Protein AF-A0A2E0FM76-F1 (afdb_monomer)

Solvent-accessible surface area (backbone atoms only — not comparable to full-atom values): 11780 Å² total; per-residue (Å²): 142,81,88,89,78,88,85,83,86,86,78,92,82,74,97,62,92,70,73,73,73,74,78,72,70,72,76,74,75,73,88,68,70,85,75,82,62,85,85,71,66,54,62,68,45,52,50,38,11,51,13,19,60,70,42,75,60,40,83,41,36,68,39,68,47,92,90,52,53,26,31,23,28,75,48,45,49,42,81,83,40,43,69,56,35,34,75,78,69,70,33,85,45,70,68,54,47,25,71,32,59,66,60,52,53,51,53,47,54,56,48,51,56,55,26,45,58,49,16,52,53,50,46,67,61,44,41,78,74,35,48,91,73,49,81,70,55,62,66,53,43,23,51,36,25,70,76,48,34,63,70,44,35,51,49,37,57,46,15,63,66,69,73,43,82,62,75,79,55,85,98,53,96,55,52,73,67,57,40,49,55,33,22,52,52,22,36,48,56,45,54,61,59,64,75,74,113

Structure (mmCIF, N/CA/C/O backbone):
data_AF-A0A2E0FM76-F1
#
_entry.id   AF-A0A2E0FM76-F1
#
loop_
_atom_site.group_PDB
_atom_site.id
_atom_site.type_symbol
_atom_site.label_atom_id
_atom_site.label_alt_id
_atom_site.label_comp_id
_atom_site.label_asym_id
_atom_site.label_entity_id
_atom_site.label_seq_id
_atom_site.pdbx_PDB_ins_code
_atom_site.Cartn_x
_atom_site.Cartn_y
_atom_site.Cartn_z
_atom_site.occupancy
_atom_site.B_iso_or_equiv
_atom_site.auth_seq_id
_atom_site.auth_comp_id
_atom_site.auth_asym_id
_atom_site.auth_atom_id
_atom_site.pdbx_PDB_model_num
ATOM 1 N N . MET A 1 1 ? -7.793 -30.719 -34.660 1.00 36.56 1 MET A N 1
ATOM 2 C CA . MET A 1 1 ? -9.124 -30.339 -34.143 1.00 36.56 1 MET A CA 1
ATOM 3 C C . MET A 1 1 ? -9.764 -31.618 -33.620 1.00 36.56 1 MET A C 1
ATOM 5 O O . MET A 1 1 ? -10.095 -32.479 -34.419 1.00 36.56 1 MET A O 1
ATOM 9 N N . ILE A 1 2 ? -9.777 -31.812 -32.301 1.00 32.78 2 ILE A N 1
ATOM 10 C CA . ILE A 1 2 ? -10.287 -33.022 -31.633 1.00 32.78 2 ILE A CA 1
ATOM 11 C C . ILE A 1 2 ? -11.441 -32.556 -30.736 1.00 32.78 2 ILE A C 1
ATOM 13 O O . ILE A 1 2 ? -11.213 -31.643 -29.940 1.00 32.78 2 ILE A O 1
ATOM 17 N N . PRO A 1 3 ? -12.663 -33.101 -30.861 1.00 35.00 3 PRO A N 1
ATOM 18 C CA . PRO A 1 3 ? -13.777 -32.696 -30.018 1.00 35.00 3 PRO A CA 1
ATOM 19 C C . PRO A 1 3 ? -13.745 -33.473 -28.696 1.00 35.00 3 PRO A C 1
ATOM 21 O O . PRO A 1 3 ? -13.690 -34.700 -28.691 1.00 35.00 3 PRO A O 1
ATOM 24 N N . ILE A 1 4 ? -13.808 -32.756 -27.573 1.00 36.53 4 ILE A N 1
ATOM 25 C CA . ILE A 1 4 ? -14.071 -33.343 -26.255 1.00 36.53 4 ILE A CA 1
ATOM 26 C C . ILE A 1 4 ? -15.548 -33.113 -25.950 1.00 36.53 4 ILE A C 1
ATOM 28 O O . ILE A 1 4 ? -16.005 -31.983 -25.793 1.00 36.53 4 ILE A O 1
ATOM 32 N N . SER A 1 5 ? -16.280 -34.219 -25.903 1.00 32.94 5 SER A N 1
ATOM 33 C CA . SER A 1 5 ? -17.686 -34.319 -25.542 1.00 32.94 5 SER A CA 1
ATOM 34 C C . SER A 1 5 ? -17.800 -35.075 -24.217 1.00 32.94 5 SER A C 1
ATOM 36 O O . SER A 1 5 ? -17.286 -36.183 -24.106 1.00 32.94 5 SER A O 1
ATOM 38 N N . LEU A 1 6 ? -18.548 -34.468 -23.291 1.00 30.42 6 LEU A N 1
ATOM 39 C CA . LEU A 1 6 ? -19.256 -35.033 -22.136 1.00 30.42 6 LEU A CA 1
ATOM 40 C C . LEU A 1 6 ? -18.465 -35.738 -21.017 1.00 30.42 6 LEU A C 1
ATOM 42 O O . LEU A 1 6 ? -18.048 -36.880 -21.147 1.00 30.42 6 LEU A O 1
ATOM 46 N N . TYR A 1 7 ? -18.516 -35.118 -19.832 1.00 28.44 7 TYR A N 1
ATOM 47 C CA . TYR A 1 7 ? -18.913 -35.795 -18.590 1.00 28.44 7 TYR A CA 1
ATOM 48 C C . TYR A 1 7 ? -19.796 -34.862 -17.735 1.00 28.44 7 TYR A C 1
ATOM 50 O O . TYR A 1 7 ? -19.295 -33.892 -17.164 1.00 28.44 7 TYR A O 1
ATOM 58 N N . PRO A 1 8 ? -21.111 -35.126 -17.635 1.00 42.38 8 PRO A N 1
ATOM 59 C CA . PRO A 1 8 ? -21.944 -34.791 -16.482 1.00 42.38 8 PRO A CA 1
ATOM 60 C C . PRO A 1 8 ? -22.015 -35.999 -15.515 1.00 42.38 8 PRO A C 1
ATOM 62 O O . PRO A 1 8 ? -21.733 -37.114 -15.934 1.00 42.38 8 PRO A O 1
ATOM 65 N N . PHE A 1 9 ? -22.461 -35.781 -14.267 1.00 29.11 9 PHE A N 1
ATOM 66 C CA . PHE A 1 9 ? -22.356 -36.629 -13.049 1.00 29.11 9 PHE A CA 1
ATOM 67 C C . PHE A 1 9 ? -21.080 -36.317 -12.257 1.00 29.11 9 PHE A C 1
ATOM 69 O O . PHE A 1 9 ? -19.986 -36.664 -12.667 1.00 29.11 9 PHE A O 1
ATOM 76 N N . ILE A 1 10 ? -21.137 -35.627 -11.117 1.00 34.44 10 ILE A N 1
ATOM 77 C CA . ILE A 1 10 ? -21.865 -36.046 -9.914 1.00 34.44 10 ILE A CA 1
ATOM 78 C C . ILE A 1 10 ? -22.705 -34.888 -9.363 1.00 34.44 10 ILE A C 1
ATOM 80 O O . ILE A 1 10 ? -22.197 -33.861 -8.919 1.00 34.44 10 ILE A O 1
ATOM 84 N N . ALA A 1 11 ? -24.019 -35.091 -9.367 1.00 30.36 11 ALA A N 1
ATOM 85 C CA . ALA A 1 11 ? -24.946 -34.311 -8.575 1.00 30.36 11 ALA A CA 1
ATOM 86 C C . ALA A 1 11 ? -24.873 -34.755 -7.102 1.00 30.36 11 ALA A C 1
ATOM 88 O O . ALA A 1 11 ? -24.858 -35.945 -6.804 1.00 30.36 11 ALA A O 1
ATOM 89 N N . LYS A 1 12 ? -24.969 -33.773 -6.201 1.00 37.53 12 LYS A N 1
ATOM 90 C CA . LYS A 1 12 ? -25.836 -33.844 -5.015 1.00 37.53 12 LYS A CA 1
ATOM 91 C C . LYS A 1 12 ? -25.528 -34.969 -4.009 1.00 37.53 12 LYS A C 1
ATOM 93 O O . LYS A 1 12 ? -26.304 -35.901 -3.836 1.00 37.53 12 LYS A O 1
ATOM 98 N N . ALA A 1 13 ? -24.475 -34.776 -3.222 1.00 33.56 13 ALA A N 1
ATOM 99 C CA . ALA A 1 13 ? -24.403 -35.286 -1.855 1.00 33.56 13 ALA A CA 1
ATOM 100 C C . ALA A 1 13 ? -23.667 -34.258 -0.983 1.00 33.56 13 ALA A C 1
ATOM 102 O O . ALA A 1 13 ? -22.684 -33.681 -1.427 1.00 33.56 13 ALA A O 1
ATOM 103 N N . LEU A 1 14 ? -24.149 -34.057 0.247 1.00 34.91 14 LEU A N 1
ATOM 104 C CA . LEU A 1 14 ? -23.688 -33.096 1.263 1.00 34.91 14 LEU A CA 1
ATOM 105 C C . LEU A 1 14 ? -24.264 -31.673 1.195 1.00 34.91 14 LEU A C 1
ATOM 107 O O . LEU A 1 14 ? -23.566 -30.674 1.313 1.00 34.91 14 LEU A O 1
ATOM 111 N N . THR A 1 15 ? -25.592 -31.590 1.272 1.00 41.88 15 THR A N 1
ATOM 112 C CA . THR A 1 15 ? -26.206 -30.703 2.271 1.00 41.88 15 THR A CA 1
ATOM 113 C C . THR A 1 15 ? -25.842 -31.215 3.670 1.00 41.88 15 THR A C 1
ATOM 115 O O . THR A 1 15 ? -26.599 -31.953 4.300 1.00 41.88 15 THR A O 1
ATOM 118 N N . LYS A 1 16 ? -24.650 -30.863 4.155 1.00 37.22 16 LYS A N 1
ATOM 119 C CA . LYS A 1 16 ? -24.387 -30.793 5.591 1.00 37.22 16 LYS A CA 1
ATOM 120 C C . LYS A 1 16 ? -24.108 -29.342 5.918 1.00 37.22 16 LYS A C 1
ATOM 122 O O . LYS A 1 16 ? -23.283 -28.693 5.291 1.00 37.22 16 LYS A O 1
ATOM 127 N N . ASN A 1 17 ? -24.862 -28.881 6.898 1.00 40.97 17 ASN A N 1
ATOM 128 C CA . ASN A 1 17 ? -24.819 -27.590 7.550 1.00 40.97 17 ASN A CA 1
ATOM 129 C C . ASN A 1 17 ? -23.451 -27.414 8.239 1.00 40.97 17 ASN A C 1
ATOM 131 O O . ASN A 1 17 ? -23.338 -27.506 9.461 1.00 40.97 17 ASN A O 1
ATOM 135 N N . VAL A 1 18 ? -22.384 -27.262 7.453 1.00 35.66 18 VAL A N 1
ATOM 136 C CA . VAL A 1 18 ? -21.089 -26.821 7.959 1.00 35.66 18 VAL A CA 1
ATOM 137 C C . VAL A 1 18 ? -21.251 -25.325 8.139 1.00 35.66 18 VAL A C 1
ATOM 139 O O . VAL A 1 18 ? -21.187 -24.566 7.177 1.00 35.66 18 VAL A O 1
ATOM 142 N N . LYS A 1 19 ? -21.521 -24.903 9.378 1.00 36.03 19 LYS A N 1
ATOM 143 C CA . LYS A 1 19 ? -21.157 -23.551 9.789 1.00 36.03 19 LYS A CA 1
ATOM 144 C C . LYS A 1 19 ? -19.690 -23.405 9.402 1.00 36.03 19 LYS A C 1
ATOM 146 O O . LYS A 1 19 ? -18.852 -24.078 10.006 1.00 36.03 19 LYS A O 1
ATOM 151 N N . GLU A 1 20 ? -19.395 -22.601 8.381 1.00 35.00 20 GLU A N 1
ATOM 152 C CA . GLU A 1 20 ? -18.048 -22.069 8.214 1.00 35.00 20 GLU A CA 1
ATOM 153 C C . GLU A 1 20 ? -17.627 -21.582 9.601 1.00 35.00 20 GLU A C 1
ATOM 155 O O . GLU A 1 20 ? -18.388 -20.836 10.235 1.00 35.00 20 GLU A O 1
ATOM 160 N N . PRO A 1 21 ? -16.510 -22.078 10.158 1.00 33.03 21 PRO A N 1
ATOM 161 C CA . PRO A 1 21 ? -16.043 -21.551 11.418 1.00 33.03 21 PRO A CA 1
ATOM 162 C C . PRO A 1 21 ? -15.839 -20.062 11.178 1.00 33.03 21 PRO A C 1
ATOM 164 O O . PRO A 1 21 ? -15.044 -19.687 10.318 1.00 33.03 21 PRO A O 1
ATOM 167 N N . ALA A 1 22 ? -16.607 -19.232 11.891 1.00 35.50 22 ALA A N 1
ATOM 168 C CA . ALA A 1 22 ? -16.388 -17.798 11.920 1.00 35.50 22 ALA A CA 1
ATOM 169 C C . ALA A 1 22 ? -14.883 -17.602 12.077 1.00 35.50 22 ALA A C 1
ATOM 171 O O . ALA A 1 22 ? -14.309 -18.120 13.043 1.00 35.50 22 ALA A O 1
ATOM 172 N N . LEU A 1 23 ? -14.257 -16.970 11.078 1.00 33.44 23 LEU A N 1
ATOM 173 C CA . LEU A 1 23 ? -12.840 -16.649 11.096 1.00 33.44 23 LEU A CA 1
ATOM 174 C C . LEU A 1 23 ? -12.587 -15.975 12.438 1.00 33.44 23 LEU A C 1
ATOM 176 O O . LEU A 1 23 ? -13.045 -14.857 12.679 1.00 33.44 23 LEU A O 1
ATOM 180 N N . LYS A 1 24 ? -11.954 -16.707 13.360 1.00 34.94 24 LYS A N 1
ATOM 181 C CA . LYS A 1 24 ? -11.514 -16.134 14.621 1.00 34.94 24 LYS A CA 1
ATOM 182 C C . LYS A 1 24 ? -10.519 -15.076 14.192 1.00 34.94 24 LYS A C 1
ATOM 184 O O . LYS A 1 24 ? -9.468 -15.428 13.661 1.00 34.94 24 LYS A O 1
ATOM 189 N N . GLN A 1 25 ? -10.901 -13.809 14.343 1.00 36.78 25 GLN A N 1
ATOM 190 C CA . GLN A 1 25 ? -9.971 -12.703 14.188 1.00 36.78 25 GLN A CA 1
ATOM 191 C C . GLN A 1 25 ? -8.704 -13.102 14.953 1.00 36.78 25 GLN A C 1
ATOM 193 O O . GLN A 1 25 ? -8.836 -13.582 16.091 1.00 36.78 25 GLN A O 1
ATOM 198 N N . PRO A 1 26 ? -7.508 -13.018 14.342 1.00 39.00 26 PRO A N 1
ATOM 199 C CA . PRO A 1 26 ? -6.295 -13.219 15.111 1.00 39.00 26 PRO A CA 1
ATOM 200 C C . PRO A 1 26 ? -6.375 -12.291 16.328 1.00 39.00 26 PRO A C 1
ATOM 202 O O . PRO A 1 26 ? -6.924 -11.187 16.210 1.00 39.00 26 PRO A O 1
ATOM 205 N N . PRO A 1 27 ? -5.935 -12.757 17.509 1.00 33.69 27 PRO A N 1
ATOM 206 C CA . PRO A 1 27 ? -6.028 -11.953 18.713 1.00 33.69 27 PRO A CA 1
ATOM 207 C C . PRO A 1 27 ? -5.409 -10.584 18.415 1.00 33.69 27 PRO A C 1
ATOM 209 O O . PRO A 1 27 ? -4.350 -10.545 17.779 1.00 33.69 27 PRO A O 1
ATOM 212 N N . PRO A 1 28 ? -6.057 -9.473 18.815 1.00 44.22 28 PRO A N 1
ATOM 213 C CA . PRO A 1 28 ? -5.431 -8.168 18.687 1.00 44.22 28 PRO A CA 1
ATOM 214 C C . PRO A 1 28 ? -4.038 -8.280 19.306 1.00 44.22 28 PRO A C 1
ATOM 216 O O . PRO A 1 28 ? -3.908 -8.825 20.411 1.00 44.22 28 PRO A O 1
ATOM 219 N N . ARG A 1 29 ? -3.004 -7.833 18.573 1.00 49.84 29 ARG A N 1
ATOM 220 C CA . ARG A 1 29 ? -1.652 -7.690 19.130 1.00 49.84 29 ARG A CA 1
ATOM 221 C C . ARG A 1 29 ? -1.822 -7.047 20.502 1.00 49.84 29 ARG A C 1
ATOM 223 O O . ARG A 1 29 ? -2.639 -6.130 20.654 1.00 49.84 29 ARG A O 1
ATOM 230 N N . LYS A 1 30 ? -1.131 -7.581 21.514 1.00 44.00 30 LYS A N 1
ATOM 231 C CA . LYS A 1 30 ? -1.155 -6.984 22.852 1.00 44.00 30 LYS A CA 1
ATOM 232 C C . LYS A 1 30 ? -0.924 -5.479 22.689 1.00 44.00 30 LYS A C 1
ATOM 234 O O . LYS A 1 30 ? -0.168 -5.076 21.806 1.00 44.00 30 LYS A O 1
ATOM 239 N N . LYS A 1 31 ? -1.620 -4.667 23.497 1.00 40.78 31 LYS A N 1
ATOM 240 C CA . LYS A 1 31 ? -1.424 -3.208 23.623 1.00 40.78 31 LYS A CA 1
ATOM 241 C C . LYS A 1 31 ? -0.029 -2.904 24.193 1.00 40.78 31 LYS A C 1
ATOM 243 O O . LYS A 1 31 ? 0.099 -2.163 25.164 1.00 40.78 31 LYS A O 1
ATOM 248 N N . ASP A 1 32 ? 0.995 -3.534 23.649 1.00 42.34 32 ASP A N 1
ATOM 249 C CA . ASP A 1 32 ? 2.364 -3.239 23.970 1.00 42.34 32 ASP A CA 1
ATOM 250 C C . ASP A 1 32 ? 2.618 -1.839 23.406 1.00 42.34 32 ASP A C 1
ATOM 252 O O . ASP A 1 32 ? 2.100 -1.455 22.354 1.00 42.34 32 ASP A O 1
ATOM 256 N N . GLU A 1 33 ? 3.265 -1.053 24.250 1.00 44.22 33 GLU A N 1
ATOM 257 C CA . GLU A 1 33 ? 3.333 0.402 24.287 1.00 44.22 33 GLU A CA 1
ATOM 258 C C . GLU A 1 33 ? 3.507 1.062 22.911 1.00 44.22 33 GLU A C 1
ATOM 260 O O . GLU A 1 33 ? 4.110 0.469 22.015 1.00 44.22 33 GLU A O 1
ATOM 265 N N . PRO A 1 34 ? 2.999 2.297 22.714 1.00 40.25 34 PRO A N 1
ATOM 266 C CA . PRO A 1 34 ? 3.180 3.008 21.456 1.00 40.25 34 PRO A CA 1
ATOM 267 C C . PRO A 1 34 ? 4.671 3.059 21.122 1.00 40.25 34 PRO A C 1
ATOM 269 O O . PRO A 1 34 ? 5.413 3.806 21.757 1.00 40.25 34 PRO A O 1
ATOM 272 N N . LYS A 1 35 ? 5.100 2.264 20.131 1.00 44.62 35 LYS A N 1
ATOM 273 C CA . LYS A 1 35 ? 6.438 2.387 19.563 1.00 44.62 35 LYS A CA 1
ATOM 274 C C . LYS A 1 35 ? 6.551 3.824 19.069 1.00 44.62 35 LYS A C 1
ATOM 276 O O . LYS A 1 35 ? 5.735 4.244 18.241 1.00 44.62 35 LYS A O 1
ATOM 281 N N . PRO A 1 36 ? 7.458 4.623 19.640 1.00 45.88 36 PRO A N 1
ATOM 282 C CA . PRO A 1 36 ? 7.627 5.968 19.168 1.00 45.88 36 PRO A CA 1
ATOM 283 C C . PRO A 1 36 ? 8.311 5.851 17.801 1.00 45.88 36 PRO A C 1
ATOM 285 O O . PRO A 1 36 ? 9.309 5.155 17.663 1.00 45.88 36 PRO A O 1
ATOM 288 N N . TRP A 1 37 ? 7.743 6.559 16.827 1.00 51.38 37 TRP A N 1
ATOM 289 C CA . TRP A 1 37 ? 8.296 6.892 15.511 1.00 51.38 37 TRP A CA 1
ATOM 290 C C . TRP A 1 37 ? 8.014 5.942 14.338 1.00 51.38 37 TRP A C 1
ATOM 292 O O . TRP A 1 37 ? 8.412 4.786 14.283 1.00 51.38 37 TRP A O 1
ATOM 302 N N . LEU A 1 38 ? 7.447 6.571 13.309 1.00 52.47 38 LEU A N 1
ATOM 303 C CA . LEU A 1 38 ? 7.402 6.157 11.909 1.00 52.47 38 LEU A CA 1
ATOM 304 C C . LEU A 1 38 ? 8.809 5.877 11.323 1.00 52.47 38 LEU A C 1
ATOM 306 O O . LEU A 1 38 ? 8.939 5.156 10.346 1.00 52.47 38 LEU A O 1
ATOM 310 N N . HIS A 1 39 ? 9.863 6.435 11.934 1.00 53.53 39 HIS A N 1
ATOM 311 C CA . HIS A 1 39 ? 11.244 6.373 11.444 1.00 53.53 39 HIS A CA 1
ATOM 312 C C . HIS A 1 39 ? 11.998 5.071 11.767 1.00 53.53 39 HIS A C 1
ATOM 314 O O . HIS A 1 39 ? 13.079 4.875 11.220 1.00 53.53 39 HIS A O 1
ATOM 320 N N . ASP A 1 40 ? 11.427 4.174 12.579 1.00 68.12 40 ASP A N 1
ATOM 321 C CA . ASP A 1 40 ? 12.051 2.891 12.948 1.00 68.12 40 ASP A CA 1
ATOM 322 C C . ASP A 1 40 ? 11.331 1.674 12.333 1.00 68.12 40 ASP A C 1
ATOM 324 O O . ASP A 1 40 ? 11.496 0.537 12.791 1.00 68.12 40 ASP A O 1
ATOM 328 N N . ILE A 1 41 ? 10.522 1.871 11.281 1.00 78.62 41 ILE A N 1
ATOM 329 C CA . ILE A 1 41 ? 9.900 0.744 10.577 1.00 78.62 41 ILE A CA 1
ATOM 330 C C . ILE A 1 41 ? 10.999 -0.131 9.972 1.00 78.62 41 ILE A C 1
ATOM 332 O O . ILE A 1 41 ? 11.809 0.302 9.154 1.00 78.62 41 ILE A O 1
ATOM 336 N N . ASN A 1 42 ? 10.996 -1.413 10.329 1.00 88.19 42 ASN A N 1
ATOM 337 C CA . ASN A 1 42 ? 11.835 -2.393 9.660 1.00 88.19 42 ASN A CA 1
ATOM 338 C C . ASN A 1 42 ? 11.239 -2.688 8.275 1.00 88.19 42 ASN A C 1
ATOM 340 O O . ASN A 1 42 ? 10.251 -3.415 8.149 1.00 88.19 42 ASN A O 1
ATOM 344 N N . TYR A 1 43 ? 11.845 -2.135 7.221 1.00 90.44 43 TYR A N 1
ATOM 345 C CA . TYR A 1 43 ? 11.323 -2.251 5.852 1.00 90.44 43 TYR A CA 1
ATOM 346 C C . TYR A 1 43 ? 11.233 -3.705 5.397 1.00 90.44 43 TYR A C 1
ATOM 348 O O . TYR A 1 43 ? 10.286 -4.077 4.709 1.00 90.44 43 TYR A O 1
ATOM 356 N N . GLN A 1 44 ? 12.180 -4.549 5.811 1.00 91.00 44 GLN A N 1
ATOM 357 C CA . GLN A 1 44 ? 12.165 -5.971 5.470 1.00 91.00 44 GLN A CA 1
ATOM 358 C C . GLN A 1 44 ? 10.999 -6.690 6.142 1.00 91.00 44 GLN A C 1
ATOM 360 O O . GLN A 1 44 ? 10.288 -7.460 5.491 1.00 91.00 44 GLN A O 1
ATOM 365 N N . GLN A 1 45 ? 10.749 -6.387 7.413 1.00 91.19 45 GLN A N 1
ATOM 366 C CA . GLN A 1 45 ? 9.588 -6.900 8.124 1.00 91.19 45 GLN A CA 1
ATOM 367 C C . GLN A 1 45 ? 8.284 -6.427 7.465 1.00 91.19 45 GLN A C 1
ATOM 369 O O . GLN A 1 45 ? 7.398 -7.235 7.192 1.00 91.19 45 GLN A O 1
ATOM 374 N N . PHE A 1 46 ? 8.173 -5.139 7.135 1.00 93.19 46 PHE A N 1
ATOM 375 C CA . PHE A 1 46 ? 6.976 -4.586 6.502 1.00 93.19 46 PHE A CA 1
ATOM 376 C C . PHE A 1 46 ? 6.713 -5.199 5.115 1.00 93.19 46 PHE A C 1
ATOM 378 O O . PHE A 1 46 ? 5.591 -5.613 4.811 1.00 93.19 46 PHE A O 1
ATOM 385 N N . LYS A 1 47 ? 7.762 -5.356 4.295 1.00 94.88 47 LYS A N 1
ATOM 386 C CA . LYS A 1 47 ? 7.719 -6.069 3.006 1.00 94.88 47 LYS A CA 1
ATOM 387 C C . LYS A 1 47 ? 7.229 -7.507 3.169 1.00 94.88 47 LYS A C 1
ATOM 389 O O . LYS A 1 47 ? 6.396 -7.956 2.385 1.00 94.88 47 LYS A O 1
ATOM 394 N N . ARG A 1 48 ? 7.685 -8.226 4.202 1.00 92.12 48 ARG A N 1
ATOM 395 C CA . ARG A 1 48 ? 7.195 -9.580 4.535 1.00 92.12 48 ARG A CA 1
ATOM 396 C C . ARG A 1 48 ? 5.714 -9.574 4.893 1.00 92.12 48 ARG A C 1
ATOM 398 O O . ARG A 1 48 ? 4.974 -10.428 4.404 1.00 92.12 48 ARG A O 1
ATOM 405 N N . GLY A 1 49 ? 5.291 -8.579 5.668 1.00 93.62 49 GLY A N 1
ATOM 406 C CA . GLY A 1 49 ? 3.887 -8.311 5.955 1.00 93.62 49 GLY A CA 1
ATOM 407 C C . GLY A 1 49 ? 3.060 -8.179 4.678 1.00 93.62 49 GLY A C 1
ATOM 408 O O . GLY A 1 49 ? 2.055 -8.862 4.554 1.00 93.62 49 GLY A O 1
ATOM 409 N N . ILE A 1 50 ? 3.491 -7.375 3.699 1.00 94.31 50 ILE A N 1
ATOM 410 C CA . ILE A 1 50 ? 2.785 -7.179 2.413 1.00 94.31 50 ILE A CA 1
ATOM 411 C C . ILE A 1 50 ? 2.756 -8.450 1.561 1.00 94.31 50 ILE A C 1
ATOM 413 O O . ILE A 1 50 ? 1.736 -8.805 0.975 1.00 94.31 50 ILE A O 1
ATOM 417 N N . VAL A 1 51 ? 3.874 -9.165 1.475 1.00 92.81 51 VAL A N 1
ATOM 418 C CA . VAL A 1 51 ? 3.972 -10.357 0.621 1.00 92.81 51 VAL A CA 1
ATOM 419 C C . VAL A 1 51 ? 3.038 -11.476 1.102 1.00 92.81 51 VAL A C 1
ATOM 421 O O . VAL A 1 51 ? 2.630 -12.328 0.307 1.00 92.81 51 VAL A O 1
ATOM 424 N N . GLN A 1 52 ? 2.647 -11.480 2.380 1.00 93.12 52 GLN A N 1
ATOM 425 C CA . GLN A 1 52 ? 1.719 -12.466 2.927 1.00 93.12 52 GLN A CA 1
ATOM 426 C C . GLN A 1 52 ? 0.318 -12.430 2.272 1.00 93.12 52 GLN A C 1
ATOM 428 O O . GLN A 1 52 ? -0.083 -13.457 1.717 1.00 93.12 52 GLN A O 1
ATOM 433 N N . PRO A 1 53 ? -0.440 -11.315 2.273 1.00 89.56 53 PRO A N 1
ATOM 434 C CA . PRO A 1 53 ? -1.693 -11.204 1.531 1.00 89.56 53 PRO A CA 1
ATOM 435 C C . PRO A 1 53 ? -1.514 -11.261 0.010 1.00 89.56 53 PRO A C 1
ATOM 437 O O . PRO A 1 53 ? -2.366 -11.860 -0.646 1.00 89.56 53 PRO A O 1
ATOM 440 N N . GLU A 1 54 ? -0.433 -10.694 -0.538 1.00 87.00 54 GLU A N 1
ATOM 441 C CA . GLU A 1 54 ? -0.269 -10.530 -1.992 1.00 87.00 54 GLU A CA 1
ATOM 442 C C . GLU A 1 54 ? 0.195 -11.805 -2.710 1.00 87.00 54 GLU A C 1
ATOM 444 O O . GLU A 1 54 ? -0.257 -12.119 -3.809 1.00 87.00 54 GLU A O 1
ATOM 449 N N . ASN A 1 55 ? 1.094 -12.570 -2.089 1.00 85.12 55 ASN A N 1
ATOM 450 C CA . ASN A 1 55 ? 1.726 -13.742 -2.700 1.00 85.12 55 ASN A CA 1
ATOM 451 C C . ASN A 1 55 ? 1.860 -14.928 -1.729 1.00 85.12 55 ASN A C 1
ATOM 453 O O . ASN A 1 55 ? 2.740 -15.779 -1.884 1.00 85.12 55 ASN A O 1
ATOM 457 N N . SER A 1 56 ? 0.986 -15.014 -0.720 1.00 85.88 56 SER A N 1
ATOM 458 C CA . SER A 1 56 ? 0.989 -16.108 0.270 1.00 85.88 56 SER A CA 1
ATOM 459 C C . SER A 1 56 ? 2.357 -16.303 0.946 1.00 85.88 56 SER A C 1
ATOM 461 O O . SER A 1 56 ? 2.792 -17.433 1.172 1.00 85.88 56 SER A O 1
ATOM 463 N N . GLY A 1 57 ? 3.070 -15.200 1.195 1.00 83.38 57 GLY A N 1
ATOM 464 C CA . GLY A 1 57 ? 4.360 -15.182 1.896 1.00 83.38 57 GLY A CA 1
ATOM 465 C C . GLY A 1 57 ? 5.580 -15.453 1.011 1.00 83.38 57 GLY A C 1
ATOM 466 O O . GLY A 1 57 ? 6.713 -15.431 1.496 1.00 83.38 57 GLY A O 1
ATOM 467 N N . ARG A 1 58 ? 5.384 -15.684 -0.294 1.00 87.00 58 ARG A N 1
ATOM 468 C CA . ARG A 1 58 ? 6.466 -15.964 -1.248 1.00 87.00 58 ARG A CA 1
ATOM 469 C C . ARG A 1 58 ? 6.811 -14.722 -2.061 1.00 87.00 58 ARG A C 1
ATOM 471 O O . ARG A 1 58 ? 5.947 -14.150 -2.712 1.00 87.00 58 ARG A O 1
ATOM 478 N N . PHE A 1 59 ? 8.088 -14.350 -2.112 1.00 88.25 59 PHE A N 1
ATOM 479 C CA . PHE A 1 59 ? 8.559 -13.253 -2.964 1.00 88.25 59 PHE A CA 1
ATOM 480 C C . PHE A 1 59 ? 8.582 -13.683 -4.435 1.00 88.25 59 PHE A C 1
ATOM 482 O O . PHE A 1 59 ? 9.619 -14.057 -4.982 1.00 88.25 59 PHE A O 1
ATOM 489 N N . ASN A 1 60 ? 7.415 -13.670 -5.077 1.00 91.94 60 ASN A N 1
ATOM 490 C CA . ASN A 1 60 ? 7.281 -13.980 -6.493 1.00 91.94 60 ASN A CA 1
ATOM 491 C C . ASN A 1 60 ? 7.418 -12.708 -7.342 1.00 91.94 60 ASN A C 1
ATOM 493 O O . ASN A 1 60 ? 6.427 -12.117 -7.768 1.00 91.94 60 ASN A O 1
ATOM 497 N N . TYR A 1 61 ? 8.659 -12.290 -7.601 1.00 93.06 61 TYR A N 1
ATOM 498 C CA . TYR A 1 61 ? 8.960 -11.103 -8.414 1.00 93.06 61 TYR A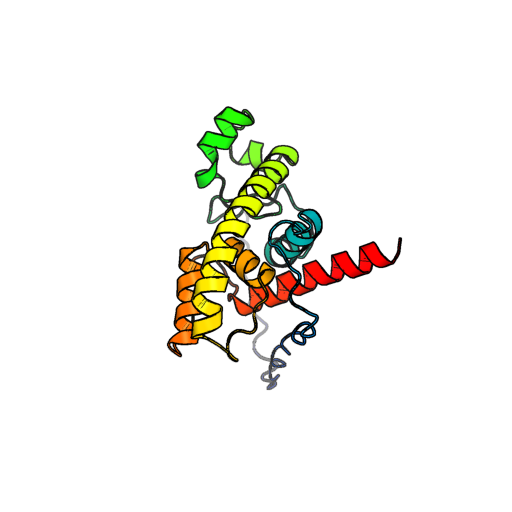 CA 1
ATOM 499 C C . TYR A 1 61 ? 8.441 -11.202 -9.859 1.00 93.06 61 TYR A C 1
ATOM 501 O O . TYR A 1 61 ? 8.149 -10.179 -10.470 1.00 93.06 61 TYR A O 1
ATOM 509 N N . GLY A 1 62 ? 8.236 -12.415 -10.383 1.00 93.50 62 GLY A N 1
ATOM 510 C CA . GLY A 1 62 ? 7.674 -12.641 -11.718 1.00 93.50 62 GLY A CA 1
ATOM 511 C C . GLY A 1 62 ? 6.142 -12.601 -11.787 1.00 93.50 62 GLY A C 1
ATOM 512 O O . GLY A 1 62 ? 5.577 -12.772 -12.869 1.00 93.50 62 GLY A O 1
ATOM 513 N N . ALA A 1 63 ? 5.444 -12.418 -10.659 1.00 91.88 63 ALA A N 1
ATOM 514 C CA . ALA A 1 63 ? 3.985 -12.426 -10.624 1.00 91.88 63 ALA A CA 1
ATOM 515 C C . ALA A 1 63 ? 3.396 -11.284 -11.468 1.00 91.88 63 ALA A C 1
ATOM 517 O O . ALA A 1 63 ? 3.806 -10.131 -11.358 1.00 91.88 63 ALA A O 1
ATOM 518 N N . LYS A 1 64 ? 2.384 -11.581 -12.285 1.00 93.06 64 LYS A N 1
ATOM 519 C CA . LYS A 1 64 ? 1.655 -10.579 -13.070 1.00 93.06 64 LYS A CA 1
ATOM 520 C C . LYS A 1 64 ? 0.161 -10.795 -12.913 1.00 93.06 64 LYS A C 1
ATOM 522 O O . LYS A 1 64 ? -0.347 -11.867 -13.230 1.00 93.06 64 LYS A O 1
ATOM 527 N N . ASN A 1 65 ? -0.548 -9.760 -12.479 1.00 88.44 65 ASN A N 1
ATOM 528 C CA . ASN A 1 65 ? -2.002 -9.764 -12.502 1.00 88.44 65 ASN A CA 1
ATOM 529 C C . ASN A 1 65 ? -2.508 -9.638 -13.959 1.00 88.44 65 ASN A C 1
ATOM 531 O O . ASN A 1 65 ? -2.094 -8.709 -14.658 1.00 88.44 65 ASN A O 1
ATOM 535 N N . PRO A 1 66 ? -3.383 -10.532 -14.450 1.00 86.75 66 PRO A N 1
ATOM 536 C CA . PRO A 1 66 ? -3.895 -10.462 -15.820 1.00 86.75 66 PRO A CA 1
ATOM 537 C C . PRO A 1 66 ? -4.908 -9.327 -16.043 1.00 86.75 66 PRO A C 1
ATOM 539 O O . PRO A 1 66 ? -5.103 -8.906 -17.178 1.00 86.75 66 PRO A O 1
ATOM 542 N N . LEU A 1 67 ? -5.545 -8.826 -14.981 1.00 86.12 67 LEU A N 1
ATOM 543 C CA . LEU A 1 67 ? -6.614 -7.822 -15.040 1.00 86.12 67 LEU A CA 1
ATOM 544 C C . LEU A 1 67 ? -6.132 -6.399 -14.718 1.00 86.12 67 LEU A C 1
ATOM 546 O O . LEU A 1 67 ? -6.901 -5.448 -14.835 1.00 86.12 67 LEU A O 1
ATOM 550 N N . SER A 1 68 ? -4.878 -6.233 -14.295 1.00 88.38 68 SER A N 1
ATOM 551 C CA . SER A 1 68 ? -4.298 -4.933 -13.951 1.00 88.38 68 SER A CA 1
ATOM 552 C C . SER A 1 68 ? -2.809 -4.874 -14.293 1.00 88.38 68 SER A C 1
ATOM 554 O O . SER A 1 68 ? -2.207 -5.859 -14.717 1.00 88.38 68 SER A O 1
ATOM 556 N N . SER A 1 69 ? -2.178 -3.715 -14.084 1.00 92.44 69 SER A N 1
ATOM 557 C CA . SER A 1 69 ? -0.723 -3.574 -14.202 1.00 92.44 69 SER A CA 1
ATOM 558 C C . SER A 1 69 ? 0.041 -4.018 -12.946 1.00 92.44 69 SER A C 1
ATOM 560 O O . SER A 1 69 ? 1.250 -3.797 -12.878 1.00 92.44 69 SER A O 1
ATOM 562 N N . ALA A 1 70 ? -0.634 -4.600 -11.947 1.00 92.06 70 ALA A N 1
ATOM 563 C CA . ALA A 1 70 ? -0.009 -5.063 -10.708 1.00 92.06 70 ALA A CA 1
ATOM 564 C C . ALA A 1 70 ? 1.012 -6.168 -11.000 1.00 92.06 70 ALA A C 1
ATOM 566 O O . ALA A 1 70 ? 0.706 -7.164 -11.664 1.00 92.06 70 ALA A O 1
ATOM 567 N N . THR A 1 71 ? 2.250 -5.952 -10.577 1.00 95.06 71 THR A N 1
ATOM 568 C CA . THR A 1 71 ? 3.398 -6.773 -10.961 1.00 95.06 71 THR A CA 1
ATOM 569 C C . THR A 1 71 ? 4.285 -7.009 -9.751 1.00 95.06 71 THR A C 1
ATOM 571 O O . THR A 1 71 ? 4.495 -6.108 -8.939 1.00 95.06 71 THR A O 1
ATOM 574 N N . GLY A 1 72 ? 4.814 -8.219 -9.645 1.00 94.12 72 GLY A N 1
ATOM 575 C CA . GLY A 1 72 ? 5.849 -8.551 -8.694 1.00 94.12 72 GLY A CA 1
ATOM 576 C C . GLY A 1 72 ? 5.393 -9.039 -7.331 1.00 94.12 72 GLY A C 1
ATOM 577 O O . GLY A 1 72 ? 4.202 -9.233 -7.060 1.00 94.12 72 GLY A O 1
ATOM 578 N N . ALA A 1 73 ? 6.386 -9.196 -6.455 1.00 94.00 73 ALA A N 1
ATOM 579 C CA . ALA A 1 73 ? 6.210 -9.682 -5.087 1.00 94.00 73 ALA A CA 1
ATOM 580 C C . ALA A 1 73 ? 5.266 -8.781 -4.268 1.00 94.00 73 ALA A C 1
ATOM 582 O O . ALA A 1 73 ? 4.550 -9.260 -3.392 1.00 94.00 73 ALA A O 1
ATOM 583 N N . TYR A 1 74 ? 5.232 -7.495 -4.611 1.00 94.50 74 TYR A N 1
ATOM 584 C CA . TYR A 1 74 ? 4.474 -6.452 -3.920 1.00 94.50 74 TYR A CA 1
ATOM 585 C C . TYR A 1 74 ? 3.254 -5.958 -4.705 1.00 94.50 74 TYR A C 1
ATOM 587 O O . TYR A 1 74 ? 2.676 -4.939 -4.340 1.00 94.50 74 TYR A O 1
ATOM 595 N N . GLN A 1 75 ? 2.922 -6.603 -5.833 1.00 93.06 75 GLN A N 1
ATOM 596 C CA . GLN A 1 75 ? 1.811 -6.213 -6.713 1.00 93.06 75 GLN A CA 1
ATOM 597 C C . GLN A 1 75 ? 1.819 -4.715 -7.109 1.00 93.06 75 GLN A C 1
ATOM 599 O O . GLN A 1 75 ? 0.780 -4.070 -7.255 1.00 93.06 75 GLN A O 1
ATOM 604 N N . ILE A 1 76 ? 3.007 -4.155 -7.369 1.00 94.00 76 ILE A N 1
ATOM 605 C CA . ILE A 1 76 ? 3.194 -2.753 -7.773 1.00 94.00 76 ILE A CA 1
ATOM 606 C C . ILE A 1 76 ? 2.516 -2.502 -9.124 1.00 94.00 76 ILE A C 1
ATOM 608 O O . ILE A 1 76 ? 2.759 -3.205 -10.107 1.00 94.00 76 ILE A O 1
ATOM 612 N N . LEU A 1 77 ? 1.676 -1.468 -9.197 1.00 92.88 77 LEU A N 1
ATOM 613 C CA . LEU A 1 77 ? 1.013 -1.050 -10.432 1.00 92.88 77 LEU A CA 1
ATOM 614 C C . LEU A 1 77 ? 2.022 -0.437 -11.417 1.00 92.88 77 LEU A C 1
ATOM 616 O O . LEU A 1 77 ? 2.253 0.766 -11.386 1.00 92.88 77 LEU A O 1
ATOM 620 N N . TYR A 1 78 ? 2.566 -1.246 -12.331 1.00 94.62 78 TYR A N 1
ATOM 621 C CA . TYR A 1 78 ? 3.582 -0.826 -13.310 1.00 94.62 78 TYR A CA 1
ATOM 622 C C . TYR A 1 78 ? 3.224 0.480 -14.035 1.00 94.62 78 TYR A C 1
ATOM 624 O O . TYR A 1 78 ? 4.051 1.378 -14.120 1.00 94.62 78 TYR A O 1
ATOM 632 N N . LYS A 1 79 ? 1.969 0.640 -14.479 1.00 94.25 79 LYS A N 1
ATOM 633 C CA . LYS A 1 79 ? 1.530 1.832 -15.221 1.00 94.25 79 LYS A CA 1
ATOM 634 C C . LYS A 1 79 ? 1.591 3.138 -14.428 1.00 94.25 79 LYS A C 1
ATOM 636 O O . LYS A 1 79 ? 1.671 4.193 -15.037 1.00 94.25 79 LYS A O 1
ATOM 641 N N . GLN A 1 80 ? 1.574 3.083 -13.098 1.00 92.81 80 GLN A N 1
ATOM 642 C CA . GLN A 1 80 ? 1.745 4.276 -12.262 1.00 92.81 80 GLN A CA 1
ATOM 643 C C . GLN A 1 80 ? 3.213 4.688 -12.114 1.00 92.81 80 GLN A C 1
ATOM 645 O O . GLN A 1 80 ? 3.480 5.824 -11.747 1.00 92.81 80 GLN A O 1
ATOM 650 N N . HIS A 1 81 ? 4.142 3.767 -12.380 1.00 93.62 81 HIS A N 1
ATOM 651 C CA . HIS A 1 81 ? 5.578 3.941 -12.150 1.00 93.62 81 HIS A CA 1
ATOM 652 C C . HIS A 1 81 ? 6.390 3.840 -13.447 1.00 93.62 81 HIS A C 1
ATOM 654 O O . HIS A 1 81 ? 7.609 3.887 -13.401 1.00 93.62 81 HIS A O 1
ATOM 660 N N . GLU A 1 82 ? 5.739 3.699 -14.606 1.00 94.38 82 GLU A N 1
ATOM 661 C CA . GLU A 1 82 ? 6.383 3.453 -15.906 1.00 94.38 82 GLU A CA 1
ATOM 662 C C . GLU A 1 82 ? 7.394 4.545 -16.272 1.00 94.38 82 GLU A C 1
ATOM 664 O O . GLU A 1 82 ? 8.477 4.234 -16.759 1.00 94.38 82 GLU A O 1
ATOM 669 N N . ASP A 1 83 ? 7.081 5.810 -15.990 1.00 95.06 83 ASP A N 1
ATOM 670 C CA . ASP A 1 83 ? 7.993 6.919 -16.275 1.00 95.06 83 ASP A CA 1
ATOM 671 C C . ASP A 1 83 ? 9.245 6.872 -15.396 1.00 95.06 83 ASP A C 1
ATOM 673 O O . ASP A 1 83 ? 10.350 6.973 -15.926 1.00 95.06 83 ASP A O 1
ATOM 677 N N . GLN A 1 84 ? 9.079 6.634 -14.090 1.00 94.06 84 GLN A N 1
ATOM 678 C CA . GLN A 1 84 ? 10.191 6.487 -13.148 1.00 94.06 84 GLN A CA 1
ATOM 679 C C . GLN A 1 84 ? 11.045 5.256 -13.482 1.00 94.06 84 GLN A C 1
ATOM 681 O O . GLN A 1 84 ? 12.270 5.329 -13.536 1.00 94.06 84 GLN A O 1
ATOM 686 N N . LEU A 1 85 ? 10.398 4.123 -13.765 1.00 95.38 85 LEU A N 1
ATOM 687 C CA . LEU A 1 85 ? 11.051 2.875 -14.161 1.00 95.38 85 LEU A CA 1
ATOM 688 C C . LEU A 1 85 ? 11.885 3.053 -15.430 1.00 95.38 85 LEU A C 1
ATOM 690 O O . LEU A 1 85 ? 13.012 2.561 -15.509 1.00 95.38 85 LEU A O 1
ATOM 694 N N . ARG A 1 86 ? 11.362 3.802 -16.400 1.00 96.06 86 ARG A N 1
ATOM 695 C CA . ARG A 1 86 ? 12.074 4.111 -17.635 1.00 96.06 86 ARG A CA 1
ATOM 696 C C . ARG A 1 86 ? 13.264 5.034 -17.389 1.00 96.06 86 ARG A C 1
ATOM 698 O O . ARG A 1 86 ? 14.344 4.754 -17.902 1.00 96.06 86 ARG A O 1
ATOM 705 N N . SER A 1 87 ? 13.089 6.114 -16.626 1.00 95.44 87 SER A N 1
ATOM 706 C CA . SER A 1 87 ? 14.141 7.121 -16.431 1.00 95.44 87 SER A CA 1
ATOM 707 C C . SER A 1 87 ? 15.255 6.681 -15.483 1.00 95.44 87 SER A C 1
ATOM 709 O O . SER A 1 87 ? 16.415 6.983 -15.743 1.00 95.44 87 SER A O 1
ATOM 711 N N . GLU A 1 88 ? 14.920 5.993 -14.390 1.00 94.94 88 GLU A N 1
ATOM 712 C CA . GLU A 1 88 ? 15.873 5.654 -13.321 1.00 94.94 88 GLU A CA 1
ATOM 713 C C . GLU A 1 88 ? 16.452 4.244 -13.466 1.00 94.94 88 GLU A C 1
ATOM 715 O O . GLU A 1 88 ? 17.584 3.999 -13.055 1.00 94.94 88 GLU A O 1
ATOM 720 N N . TYR A 1 89 ? 15.701 3.323 -14.079 1.00 94.75 89 TYR A N 1
ATOM 721 C CA . TYR A 1 89 ? 16.073 1.906 -14.153 1.00 94.75 89 TYR A CA 1
ATOM 722 C C . TYR A 1 89 ? 16.198 1.380 -15.589 1.00 94.75 89 TYR A C 1
ATOM 724 O O . TYR A 1 89 ? 16.555 0.219 -15.779 1.00 94.75 89 TYR A O 1
ATOM 732 N N . GLY A 1 90 ? 15.901 2.198 -16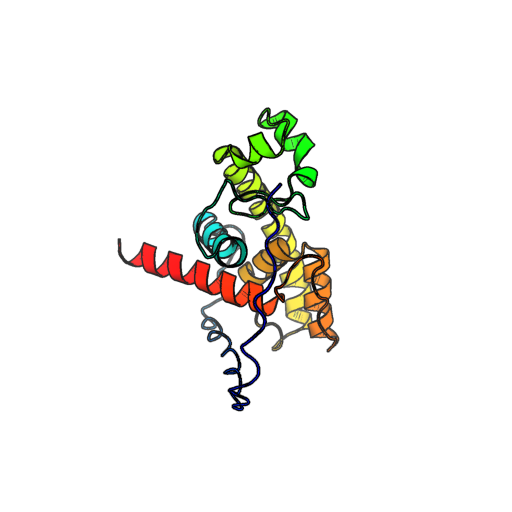.607 1.00 95.94 90 GLY A N 1
ATOM 733 C CA . GLY A 1 90 ? 15.942 1.783 -18.014 1.00 95.94 90 GLY A CA 1
ATOM 734 C C . GLY A 1 90 ? 14.908 0.710 -18.379 1.00 95.94 90 GLY A C 1
ATOM 735 O O . GLY A 1 90 ? 15.061 0.041 -19.399 1.00 95.94 90 GLY A O 1
ATOM 736 N N . ILE A 1 91 ? 13.872 0.531 -17.555 1.00 96.94 91 ILE A N 1
ATOM 737 C CA . ILE A 1 91 ? 12.836 -0.492 -17.724 1.00 96.94 91 ILE A CA 1
ATOM 738 C C . ILE A 1 91 ? 11.693 0.092 -18.554 1.00 96.94 91 ILE A C 1
ATOM 740 O O . ILE A 1 91 ? 10.949 0.962 -18.100 1.00 96.94 91 ILE A O 1
ATOM 744 N N . ASN A 1 92 ? 11.536 -0.409 -19.775 1.00 95.88 92 ASN A N 1
ATOM 745 C CA . ASN A 1 92 ? 10.578 0.091 -20.761 1.00 95.88 92 ASN A CA 1
ATOM 746 C C . ASN A 1 92 ? 9.315 -0.761 -20.849 1.00 95.88 92 ASN A C 1
ATOM 748 O O . ASN A 1 92 ? 8.322 -0.323 -21.427 1.00 95.88 92 ASN A O 1
ATOM 752 N N . THR A 1 93 ? 9.335 -1.976 -20.296 1.00 96.94 93 THR A N 1
ATOM 753 C CA . THR A 1 93 ? 8.184 -2.880 -20.349 1.00 96.94 93 THR A CA 1
ATOM 754 C C . THR A 1 93 ? 7.835 -3.470 -18.987 1.00 96.94 93 THR A C 1
ATOM 756 O O . THR A 1 93 ? 8.666 -3.613 -18.088 1.00 96.94 93 THR A O 1
ATOM 759 N N . ARG A 1 94 ? 6.567 -3.865 -18.832 1.00 96.31 94 ARG A N 1
ATOM 760 C CA . ARG A 1 94 ? 6.095 -4.592 -17.645 1.00 96.31 94 ARG A CA 1
ATOM 761 C C . ARG A 1 94 ? 6.822 -5.929 -17.464 1.00 96.31 94 ARG A C 1
ATOM 763 O O . ARG A 1 94 ? 7.017 -6.364 -16.333 1.00 96.31 94 ARG A O 1
ATOM 770 N N . ASP A 1 95 ? 7.191 -6.581 -18.563 1.00 96.38 95 ASP A N 1
ATOM 771 C CA . ASP A 1 95 ? 7.888 -7.867 -18.530 1.00 96.38 95 ASP A CA 1
ATOM 772 C C . ASP A 1 95 ? 9.329 -7.708 -18.043 1.00 96.38 95 ASP A C 1
ATOM 774 O O . ASP A 1 95 ? 9.763 -8.478 -17.191 1.00 96.38 95 ASP A O 1
ATOM 778 N N . GLU A 1 96 ? 10.027 -6.657 -18.478 1.00 96.69 96 GLU A N 1
ATOM 779 C CA . GLU A 1 96 ? 11.324 -6.272 -17.908 1.00 96.69 96 GLU A CA 1
ATOM 780 C C . GLU A 1 96 ? 11.208 -5.970 -16.408 1.00 96.69 96 GLU A C 1
ATOM 782 O O . GLU A 1 96 ? 12.023 -6.441 -15.615 1.00 96.69 96 GLU A O 1
ATOM 787 N N . PHE A 1 97 ? 10.156 -5.257 -15.990 1.00 97.31 97 PHE A N 1
ATOM 788 C CA . PHE A 1 97 ? 9.927 -4.975 -14.572 1.00 97.31 97 PHE A CA 1
ATOM 789 C C . PHE A 1 97 ? 9.713 -6.250 -13.741 1.00 97.31 97 PHE A C 1
ATOM 791 O O . PHE A 1 97 ? 10.282 -6.383 -12.658 1.00 97.31 97 PHE A O 1
ATOM 798 N N . ALA A 1 98 ? 8.944 -7.217 -14.253 1.00 96.25 98 ALA A N 1
ATOM 799 C CA . ALA A 1 98 ? 8.710 -8.504 -13.591 1.00 96.25 98 ALA A CA 1
ATOM 800 C C . ALA A 1 98 ? 9.996 -9.341 -13.415 1.00 96.25 98 ALA A C 1
ATOM 802 O O . ALA A 1 98 ? 10.059 -10.209 -12.547 1.00 96.25 98 ALA A O 1
ATOM 803 N N . LEU A 1 99 ? 11.030 -9.083 -14.219 1.00 95.38 99 LEU A N 1
ATOM 804 C CA . LEU A 1 99 ? 12.333 -9.747 -14.115 1.00 95.38 99 LEU A CA 1
ATOM 805 C C . LEU A 1 99 ? 13.341 -8.964 -13.261 1.00 95.38 99 LEU A C 1
ATOM 807 O O . LEU A 1 99 ? 14.351 -9.525 -12.841 1.00 95.38 99 LEU A O 1
ATOM 811 N N . SER A 1 100 ? 13.069 -7.691 -12.967 1.00 95.31 100 SER A N 1
ATOM 812 C CA . SER A 1 100 ? 13.978 -6.826 -12.218 1.00 95.31 100 SER A CA 1
ATOM 813 C C . SER A 1 100 ? 13.632 -6.795 -10.731 1.00 95.31 100 SER A C 1
ATOM 815 O O . SER A 1 100 ? 12.857 -5.958 -10.260 1.00 95.31 100 SER A O 1
ATOM 817 N N . LYS A 1 101 ? 14.234 -7.720 -9.975 1.00 95.88 101 LYS A N 1
ATOM 818 C CA . LYS A 1 101 ? 14.129 -7.748 -8.510 1.00 95.88 101 LYS A CA 1
ATOM 819 C C . LYS A 1 101 ? 14.549 -6.408 -7.902 1.00 95.88 101 LYS A C 1
ATOM 821 O O . LYS A 1 101 ? 13.809 -5.858 -7.094 1.00 95.88 101 LYS A O 1
ATOM 826 N N . ASP A 1 102 ? 15.693 -5.874 -8.316 1.00 95.50 102 ASP A N 1
ATOM 827 C CA . ASP A 1 102 ? 16.272 -4.671 -7.709 1.00 95.50 102 ASP A CA 1
ATOM 828 C C . ASP A 1 102 ? 15.391 -3.436 -7.931 1.00 95.50 102 ASP A C 1
ATOM 830 O O . ASP A 1 102 ? 15.182 -2.656 -7.003 1.00 95.50 102 ASP A O 1
ATOM 834 N N . ALA A 1 103 ? 14.784 -3.297 -9.115 1.00 95.88 103 ALA A N 1
ATOM 835 C CA . ALA A 1 103 ? 13.826 -2.221 -9.363 1.00 95.88 103 ALA A CA 1
ATOM 836 C C . ALA A 1 103 ? 12.547 -2.390 -8.529 1.00 95.88 103 ALA A C 1
ATOM 838 O O . ALA A 1 103 ? 12.020 -1.410 -8.007 1.00 95.88 103 ALA A O 1
ATOM 839 N N . GLN A 1 104 ? 12.045 -3.619 -8.364 1.00 96.69 104 GLN A N 1
ATOM 840 C CA . GLN A 1 104 ? 10.885 -3.873 -7.502 1.00 96.69 104 GLN A CA 1
ATOM 841 C C . GLN A 1 104 ? 11.179 -3.545 -6.034 1.00 96.69 104 GLN A C 1
ATOM 843 O O . GLN A 1 104 ? 10.338 -2.938 -5.375 1.00 96.69 104 GLN A O 1
ATOM 848 N N . GLU A 1 105 ? 12.359 -3.915 -5.530 1.00 96.44 105 GLU A N 1
ATOM 849 C CA . GLU A 1 105 ? 12.803 -3.582 -4.172 1.00 96.44 105 GLU A CA 1
ATOM 850 C C . GLU A 1 105 ? 12.922 -2.072 -3.966 1.00 96.44 105 GLU A C 1
ATOM 852 O O . GLU A 1 105 ? 12.359 -1.546 -3.006 1.00 96.44 105 GLU A O 1
ATOM 857 N N . ALA A 1 106 ? 13.593 -1.375 -4.886 1.00 94.88 106 ALA A N 1
ATOM 858 C CA . ALA A 1 106 ? 13.839 0.057 -4.772 1.00 94.88 106 ALA A CA 1
ATOM 859 C C . ALA A 1 106 ? 12.546 0.881 -4.879 1.00 94.88 106 ALA A C 1
ATOM 861 O O . ALA A 1 106 ? 12.304 1.766 -4.057 1.00 94.88 106 ALA A O 1
ATOM 862 N N . ILE A 1 107 ? 11.660 0.546 -5.826 1.00 95.44 107 ILE A N 1
ATOM 863 C CA . ILE A 1 107 ? 10.338 1.181 -5.915 1.00 95.44 107 ILE 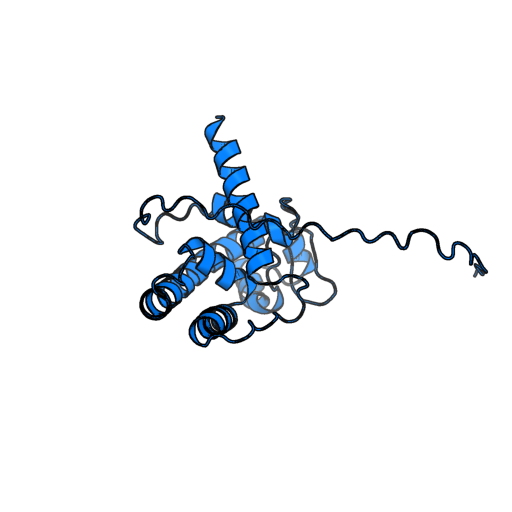A CA 1
ATOM 864 C C . ILE A 1 107 ? 9.522 0.897 -4.655 1.00 95.44 107 ILE A C 1
ATOM 866 O O . ILE A 1 107 ? 8.824 1.785 -4.164 1.00 95.44 107 ILE A O 1
ATOM 870 N N . MET A 1 108 ? 9.600 -0.316 -4.101 1.00 95.62 108 MET A N 1
ATOM 871 C CA . MET A 1 108 ? 8.901 -0.623 -2.858 1.00 95.62 108 MET A CA 1
ATOM 872 C C . MET A 1 108 ? 9.431 0.218 -1.691 1.00 95.62 108 MET A C 1
ATOM 874 O O . MET A 1 108 ? 8.619 0.751 -0.945 1.00 95.62 108 MET A O 1
ATOM 878 N N . ASP A 1 109 ? 10.745 0.415 -1.564 1.00 94.31 109 ASP A N 1
ATOM 879 C CA . ASP A 1 109 ? 11.334 1.270 -0.519 1.00 94.31 109 ASP A CA 1
ATOM 880 C C . ASP A 1 109 ? 10.871 2.726 -0.623 1.00 94.31 109 ASP A C 1
ATOM 882 O O . ASP A 1 109 ? 10.504 3.338 0.381 1.00 94.31 109 ASP A O 1
ATOM 886 N N . ILE A 1 110 ? 10.811 3.272 -1.840 1.00 92.31 110 ILE A N 1
ATOM 887 C CA . ILE A 1 110 ? 10.267 4.617 -2.085 1.00 92.31 110 ILE A CA 1
ATOM 888 C C . ILE A 1 110 ? 8.791 4.676 -1.681 1.00 92.31 110 ILE A C 1
ATOM 890 O O . ILE A 1 110 ? 8.345 5.627 -1.040 1.00 92.31 110 ILE A O 1
ATOM 894 N N . ARG A 1 111 ? 8.014 3.645 -2.026 1.00 93.38 111 ARG A N 1
ATOM 895 C CA . ARG A 1 111 ? 6.592 3.584 -1.676 1.00 93.38 111 ARG A CA 1
ATOM 896 C C . ARG A 1 111 ? 6.369 3.462 -0.175 1.00 93.38 111 ARG A C 1
ATOM 898 O O . ARG A 1 111 ? 5.448 4.098 0.315 1.00 93.38 111 ARG A O 1
ATOM 905 N N . ILE A 1 112 ? 7.193 2.696 0.542 1.00 94.06 112 ILE A N 1
ATOM 906 C CA . ILE A 1 112 ? 7.137 2.583 2.007 1.00 94.06 112 ILE A CA 1
ATOM 907 C C . ILE A 1 112 ? 7.274 3.971 2.638 1.00 94.06 112 ILE A C 1
ATOM 909 O O . ILE A 1 112 ? 6.410 4.340 3.424 1.00 94.06 112 ILE A O 1
ATOM 913 N N . LYS A 1 113 ? 8.231 4.794 2.190 1.00 90.31 113 LYS A N 1
ATOM 914 C CA . LYS A 1 113 ? 8.355 6.190 2.652 1.00 90.31 113 LYS A CA 1
ATOM 915 C C . LYS A 1 113 ? 7.091 7.018 2.414 1.00 90.31 113 LYS A C 1
ATOM 917 O O . LYS A 1 113 ? 6.631 7.718 3.302 1.00 90.31 113 LYS A O 1
ATOM 922 N N . ASN A 1 114 ? 6.476 6.902 1.239 1.00 91.00 114 ASN A N 1
ATOM 923 C CA . ASN A 1 114 ? 5.229 7.626 0.968 1.00 91.00 114 ASN A CA 1
ATOM 924 C C . ASN A 1 114 ? 4.061 7.113 1.831 1.00 91.00 114 ASN A C 1
ATOM 926 O O . ASN A 1 114 ? 3.189 7.879 2.235 1.00 91.00 114 ASN A O 1
ATOM 930 N N . TYR A 1 115 ? 4.023 5.808 2.111 1.00 94.19 115 TYR A N 1
ATOM 931 C CA . TYR A 1 115 ? 2.992 5.216 2.961 1.00 94.19 115 TYR A CA 1
ATOM 932 C C . TYR A 1 115 ? 3.141 5.611 4.419 1.00 94.19 115 TYR A C 1
ATOM 934 O O . TYR A 1 115 ? 2.127 5.720 5.100 1.00 94.19 115 TYR A O 1
ATOM 942 N N . GLU A 1 116 ? 4.372 5.793 4.892 1.00 91.44 116 GLU A N 1
ATOM 943 C CA . GLU A 1 116 ? 4.666 6.326 6.216 1.00 91.44 116 GLU A CA 1
ATOM 944 C C . GLU A 1 116 ? 3.953 7.668 6.397 1.00 91.44 116 GLU A C 1
ATOM 946 O O . GLU A 1 116 ? 3.093 7.782 7.276 1.00 91.44 116 GLU A O 1
ATOM 951 N N . ASP A 1 117 ? 4.232 8.643 5.531 1.00 90.25 117 ASP A N 1
ATOM 952 C CA . ASP A 1 117 ? 3.644 9.987 5.614 1.00 90.25 117 ASP A CA 1
ATOM 953 C C . ASP A 1 117 ? 2.108 9.937 5.5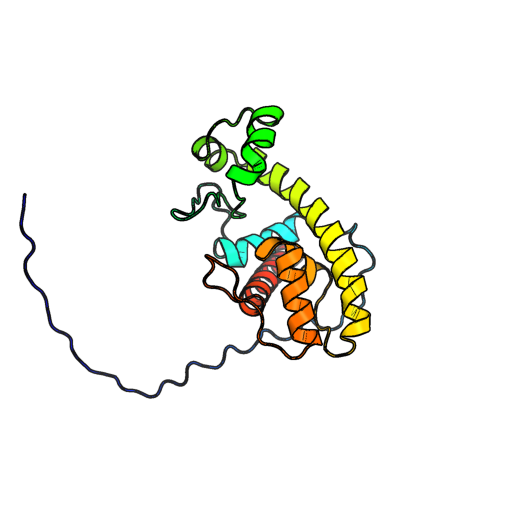87 1.00 90.25 117 ASP A C 1
ATOM 955 O O . ASP A 1 117 ? 1.421 10.526 6.431 1.00 90.25 117 ASP A O 1
ATOM 959 N N . ASP A 1 118 ? 1.552 9.153 4.661 1.00 94.12 118 ASP A N 1
ATOM 960 C CA . ASP A 1 118 ? 0.110 8.963 4.551 1.00 94.12 118 ASP A CA 1
ATOM 961 C C . ASP A 1 118 ? -0.502 8.330 5.805 1.00 94.12 118 ASP A C 1
ATOM 963 O O . ASP A 1 118 ? -1.567 8.752 6.277 1.00 94.12 118 ASP A O 1
ATOM 967 N N . ALA A 1 119 ? 0.158 7.310 6.352 1.00 94.62 119 ALA A N 1
ATOM 968 C CA . ALA A 1 119 ? -0.297 6.610 7.539 1.00 94.62 119 ALA A CA 1
ATOM 969 C C . ALA A 1 119 ? -0.227 7.498 8.774 1.00 94.62 119 ALA A C 1
ATOM 971 O O . ALA A 1 119 ? -1.170 7.495 9.563 1.00 94.62 119 ALA A O 1
ATOM 972 N N . TYR A 1 120 ? 0.839 8.284 8.925 1.00 92.56 120 TYR A N 1
ATOM 973 C CA . TYR A 1 120 ? 1.001 9.223 10.028 1.00 92.56 120 TYR A CA 1
ATOM 974 C C . TYR A 1 120 ? -0.146 10.234 10.068 1.00 92.56 120 TYR A C 1
ATOM 976 O O . TYR A 1 120 ? -0.796 10.409 11.105 1.00 92.56 120 TYR A O 1
ATOM 984 N N . GLU A 1 121 ? -0.445 10.858 8.929 1.00 94.00 121 GLU A N 1
ATOM 985 C CA . GLU A 1 121 ? -1.527 11.833 8.836 1.00 94.00 121 GLU A CA 1
ATOM 986 C C . GLU A 1 121 ? -2.890 11.199 9.134 1.00 94.00 121 GLU A C 1
ATOM 988 O O . GLU A 1 121 ? -3.656 11.726 9.943 1.00 94.00 121 GLU A O 1
ATOM 993 N N . LEU A 1 122 ? -3.191 10.041 8.535 1.00 96.50 122 LEU A N 1
ATOM 994 C CA . LEU A 1 122 ? -4.464 9.348 8.753 1.00 96.50 122 LEU A CA 1
ATOM 995 C C . LEU A 1 122 ? -4.607 8.830 10.189 1.00 96.50 122 LEU A C 1
ATOM 997 O O . LEU A 1 122 ? -5.688 8.918 10.774 1.00 96.50 122 LEU A O 1
ATOM 1001 N N . TYR A 1 123 ? -3.532 8.317 10.779 1.00 95.19 123 TYR A N 1
ATOM 1002 C CA . TYR A 1 123 ? -3.517 7.848 12.159 1.00 95.19 123 TYR A CA 1
ATOM 1003 C C . TYR A 1 123 ? -3.834 8.994 13.122 1.00 95.19 123 TYR A C 1
ATOM 1005 O O . TYR A 1 123 ? -4.734 8.870 13.955 1.00 95.19 123 TYR A O 1
ATOM 1013 N N . ASN A 1 124 ? -3.152 10.132 12.977 1.00 93.62 124 ASN A N 1
ATOM 1014 C CA . ASN A 1 124 ? -3.368 11.302 13.830 1.00 93.62 124 ASN A CA 1
ATOM 1015 C C . ASN A 1 124 ? -4.732 11.956 13.600 1.00 93.62 124 ASN A C 1
ATOM 1017 O O . ASN A 1 124 ? -5.335 12.457 14.548 1.00 93.62 124 ASN A O 1
ATOM 1021 N N . GLU A 1 125 ? -5.248 11.912 12.372 1.00 95.12 125 GLU A N 1
ATOM 1022 C CA . GLU A 1 125 ? -6.590 12.392 12.064 1.00 95.12 125 GLU A CA 1
ATOM 1023 C C . GLU A 1 125 ? -7.665 11.530 12.750 1.00 95.12 125 GLU A C 1
ATOM 1025 O O . GLU A 1 125 ? -8.557 12.061 13.417 1.00 95.12 125 GLU A O 1
ATOM 1030 N N . TYR A 1 126 ? -7.608 10.203 12.599 1.00 95.94 126 TYR A N 1
ATOM 1031 C CA . TYR A 1 126 ? -8.715 9.318 12.979 1.00 95.94 126 TYR A CA 1
ATOM 1032 C C . TYR A 1 126 ? -8.636 8.763 14.401 1.00 95.94 126 TYR A C 1
ATOM 1034 O O . TYR A 1 126 ? -9.689 8.523 14.997 1.00 95.94 126 TYR A O 1
ATOM 1042 N N . LYS A 1 127 ? -7.443 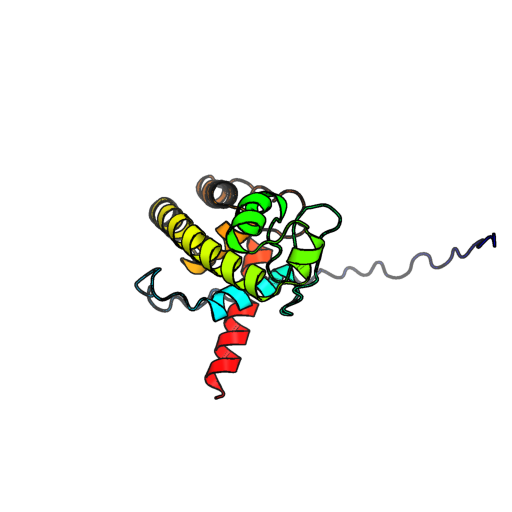8.599 14.987 1.00 94.25 127 LYS A N 1
ATOM 1043 C CA . LYS A 1 127 ? -7.285 8.126 16.374 1.00 94.25 127 LYS A CA 1
ATOM 1044 C C . LYS A 1 127 ? -8.106 8.930 17.394 1.00 94.25 127 LYS A C 1
ATOM 1046 O O . LYS A 1 127 ? -8.877 8.308 18.128 1.00 94.25 127 LYS A O 1
ATOM 1051 N N . PRO A 1 128 ? -8.043 10.277 17.444 1.00 95.75 128 PRO A N 1
ATOM 1052 C CA . PRO A 1 128 ? -8.851 11.048 18.393 1.00 95.75 128 PRO A CA 1
ATOM 1053 C C . PRO A 1 128 ? -10.358 11.010 18.085 1.00 95.75 128 PRO A C 1
ATOM 1055 O O . PRO A 1 128 ? -11.168 11.105 19.008 1.00 95.75 128 PRO A O 1
ATOM 1058 N N . GLN A 1 129 ? -10.750 10.845 16.815 1.00 96.56 129 GLN A N 1
ATOM 1059 C CA . GLN A 1 129 ? -12.160 10.750 16.408 1.00 96.56 129 GLN A CA 1
ATOM 1060 C C . GLN A 1 129 ? -12.786 9.402 16.797 1.00 96.56 129 GLN A C 1
ATOM 1062 O O . GLN A 1 129 ? -13.961 9.343 17.156 1.00 96.56 129 GLN A O 1
ATOM 1067 N N . LEU A 1 130 ? -12.007 8.322 16.718 1.00 92.75 130 LEU A N 1
ATOM 1068 C CA . LEU A 1 130 ? -12.470 6.953 16.939 1.00 92.75 130 LEU A CA 1
ATOM 1069 C C . LEU A 1 130 ? -12.301 6.472 18.388 1.00 92.75 130 LEU A C 1
ATOM 1071 O O . LEU A 1 130 ? -13.063 5.601 18.812 1.00 92.75 130 LEU A O 1
ATOM 1075 N N . LYS A 1 131 ? -11.375 7.055 19.163 1.00 92.56 131 LYS A N 1
ATOM 1076 C CA . LYS A 1 131 ? -11.110 6.700 20.572 1.00 92.56 131 LYS A CA 1
ATOM 1077 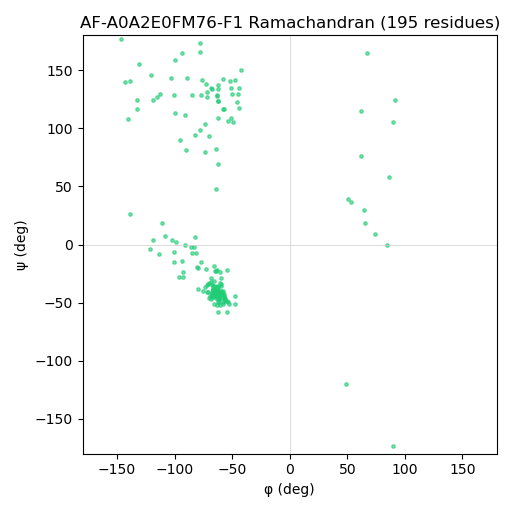C C . LYS A 1 131 ? -10.958 5.181 20.734 1.00 92.56 131 LYS A C 1
ATOM 1079 O O . LYS A 1 131 ? -10.117 4.587 20.071 1.00 92.56 131 LYS A O 1
ATOM 1084 N N . ASP A 1 132 ? -11.803 4.540 21.539 1.00 90.25 132 ASP A N 1
ATOM 1085 C CA . ASP A 1 132 ? -11.753 3.098 21.810 1.00 90.25 132 ASP A CA 1
ATOM 1086 C C . ASP A 1 132 ? -12.068 2.224 20.586 1.00 90.25 132 ASP A C 1
ATOM 1088 O O . ASP A 1 132 ? -11.718 1.047 20.563 1.00 90.25 132 ASP A O 1
ATOM 1092 N N . LYS A 1 133 ? -12.703 2.788 19.548 1.00 88.94 133 LYS A N 1
ATOM 1093 C CA . LYS A 1 133 ? -12.910 2.096 18.267 1.00 88.94 133 LYS A CA 1
ATOM 1094 C C . LYS A 1 133 ? -11.641 2.065 17.411 1.00 88.94 133 LYS A C 1
ATOM 1096 O O . LYS A 1 133 ? -11.595 1.328 16.429 1.00 88.94 133 LYS A O 1
ATOM 1101 N N . PHE A 1 134 ? -10.635 2.879 17.738 1.00 91.56 134 PHE A N 1
ATOM 1102 C CA . PHE A 1 134 ? -9.361 2.888 17.033 1.00 91.56 134 PHE A CA 1
ATOM 1103 C C . PHE A 1 134 ? -8.464 1.773 17.572 1.00 91.56 134 PHE A C 1
ATOM 1105 O O . PHE A 1 134 ? -7.757 1.944 18.563 1.00 91.56 134 PHE A O 1
ATOM 1112 N N . VAL A 1 135 ? -8.510 0.621 16.910 1.00 91.50 135 VAL A N 1
ATOM 1113 C CA . VAL A 1 135 ? -7.760 -0.583 17.308 1.00 91.50 135 VAL A CA 1
ATOM 1114 C C . VAL A 1 135 ? -6.507 -0.829 16.462 1.00 91.50 135 VAL A C 1
ATOM 1116 O O . VAL A 1 135 ? -5.854 -1.849 16.636 1.00 91.50 135 VAL A O 1
ATOM 1119 N N . PHE A 1 136 ? -6.185 0.084 15.545 1.00 90.75 136 PHE A N 1
ATOM 1120 C CA . PHE A 1 136 ? -5.102 -0.069 14.574 1.00 90.75 136 PHE A CA 1
ATOM 1121 C C . PHE A 1 136 ? -3.769 0.454 15.121 1.00 90.75 136 PHE A C 1
ATOM 1123 O O . PHE A 1 136 ? -3.727 1.493 15.792 1.00 90.75 136 PHE A O 1
ATOM 1130 N N . THR A 1 137 ? -2.668 -0.218 14.791 1.00 91.06 137 THR A N 1
ATOM 1131 C CA . THR A 1 137 ? -1.323 0.366 14.915 1.00 91.06 137 THR A CA 1
ATOM 1132 C C . THR A 1 137 ? -1.040 1.325 13.752 1.00 91.06 137 THR A C 1
ATOM 1134 O O . THR A 1 137 ? -1.842 1.458 12.825 1.00 91.06 137 THR A O 1
ATOM 1137 N N . GLN A 1 138 ? 0.086 2.043 13.788 1.00 88.31 138 GLN A N 1
ATOM 1138 C CA . GLN A 1 138 ? 0.499 2.860 12.639 1.00 88.31 138 GLN A CA 1
ATOM 1139 C C . GLN A 1 138 ? 0.850 1.977 11.435 1.00 88.31 138 GLN A C 1
ATOM 1141 O O . GLN A 1 138 ? 0.455 2.299 10.317 1.00 88.31 138 GLN A O 1
ATOM 1146 N N . GLU A 1 139 ? 1.495 0.832 11.666 1.00 91.31 139 GLU A N 1
ATOM 1147 C CA . GLU A 1 139 ? 1.808 -0.159 10.635 1.00 91.31 139 GLU A CA 1
ATOM 1148 C C . GLU A 1 139 ? 0.544 -0.761 10.015 1.00 91.31 139 GLU A C 1
ATOM 1150 O O . GLU A 1 139 ? 0.518 -0.968 8.805 1.00 91.31 139 GLU A O 1
ATOM 1155 N N . ASP A 1 140 ? -0.526 -0.973 10.793 1.00 94.38 140 ASP A N 1
ATOM 1156 C CA . ASP A 1 140 ? -1.826 -1.369 10.238 1.00 94.38 140 ASP A CA 1
ATOM 1157 C C . ASP A 1 140 ? -2.362 -0.284 9.287 1.00 94.38 140 ASP A C 1
ATOM 1159 O O . ASP A 1 140 ? -2.778 -0.576 8.165 1.00 94.38 140 ASP A O 1
ATOM 1163 N N . VAL A 1 141 ? -2.332 0.993 9.690 1.00 95.38 141 VAL A N 1
ATOM 1164 C CA . VAL A 1 141 ? -2.787 2.093 8.817 1.00 95.38 141 VAL A CA 1
ATOM 1165 C C . VAL A 1 141 ? -1.922 2.180 7.557 1.00 95.38 141 VAL A C 1
ATOM 1167 O O . VAL A 1 141 ? -2.452 2.352 6.461 1.00 95.38 141 VAL A O 1
ATOM 1170 N N . MET A 1 142 ? -0.613 1.994 7.682 1.00 95.38 142 MET A N 1
ATOM 1171 C CA . MET A 1 142 ? 0.323 1.960 6.560 1.00 95.38 142 MET A CA 1
ATOM 1172 C C . MET A 1 142 ? 0.066 0.782 5.615 1.00 95.38 142 MET A C 1
ATOM 1174 O O . MET A 1 142 ? 0.057 0.949 4.393 1.00 95.38 142 MET A O 1
ATOM 1178 N N . ALA A 1 143 ? -0.222 -0.401 6.157 1.00 95.44 143 ALA A N 1
ATOM 1179 C CA . ALA A 1 143 ? -0.614 -1.572 5.385 1.00 95.44 143 ALA A CA 1
ATOM 1180 C C . ALA A 1 143 ? -1.940 -1.333 4.642 1.00 95.44 143 ALA A C 1
ATOM 1182 O O . ALA A 1 143 ? -2.069 -1.702 3.473 1.00 95.44 143 ALA A O 1
ATOM 1183 N N . LEU A 1 144 ? -2.899 -0.639 5.266 1.00 95.94 144 LEU A N 1
ATOM 1184 C CA . LEU A 1 144 ? -4.120 -0.197 4.590 1.00 95.94 144 LEU A CA 1
ATOM 1185 C C . LEU A 1 144 ? -3.823 0.804 3.472 1.00 95.94 144 LEU A C 1
ATOM 1187 O O . LEU A 1 144 ? -4.430 0.705 2.411 1.00 95.94 144 LEU A O 1
ATOM 1191 N N . VAL A 1 145 ? -2.897 1.750 3.667 1.00 95.94 145 VAL A N 1
ATOM 1192 C CA . VAL A 1 145 ? -2.476 2.684 2.606 1.00 95.94 145 VAL A CA 1
ATOM 1193 C C . VAL A 1 145 ? -1.847 1.936 1.431 1.00 95.94 145 VAL A C 1
ATOM 1195 O O . VAL A 1 145 ? -2.171 2.254 0.289 1.00 95.94 145 VAL A O 1
ATOM 1198 N N . HIS A 1 146 ? -1.026 0.910 1.673 1.00 94.75 146 HIS A N 1
ATOM 1199 C CA . HIS A 1 146 ? -0.536 0.046 0.596 1.00 94.75 146 HIS A CA 1
ATOM 1200 C C . HIS A 1 146 ? -1.699 -0.599 -0.176 1.00 94.75 146 HIS A C 1
ATOM 1202 O O . HIS A 1 146 ? -1.756 -0.510 -1.402 1.00 94.75 146 HIS A O 1
ATOM 1208 N N . PHE A 1 147 ? -2.633 -1.216 0.550 1.00 94.06 147 PHE A N 1
ATOM 1209 C CA . PHE A 1 147 ? -3.731 -1.995 -0.020 1.00 94.06 147 PHE A CA 1
ATOM 1210 C C . PHE A 1 147 ? -4.775 -1.144 -0.756 1.00 94.06 147 PHE A C 1
ATOM 1212 O O . PHE A 1 147 ? -5.249 -1.498 -1.835 1.00 94.06 147 PHE A O 1
ATOM 1219 N N . ALA A 1 148 ? -5.165 -0.022 -0.155 1.00 92.69 148 ALA A N 1
ATOM 1220 C CA . ALA A 1 148 ? -6.318 0.772 -0.559 1.00 92.69 148 ALA A CA 1
ATOM 1221 C C . ALA A 1 148 ? -5.955 2.161 -1.110 1.00 92.69 148 ALA A C 1
ATOM 1223 O O . ALA A 1 148 ? -6.828 2.880 -1.611 1.00 92.69 148 ALA A O 1
ATOM 1224 N N . GLY A 1 149 ? -4.686 2.559 -1.009 1.00 93.25 149 GLY A N 1
ATOM 1225 C CA . GLY A 1 149 ? -4.251 3.938 -1.195 1.00 93.25 149 GLY A CA 1
ATOM 1226 C C . GLY A 1 149 ? -4.768 4.860 -0.087 1.00 93.25 149 GLY A C 1
ATOM 1227 O O . GLY A 1 149 ? -5.729 4.554 0.623 1.00 93.25 149 GLY A O 1
ATOM 1228 N N . ARG A 1 150 ? -4.188 6.060 0.013 1.00 94.94 150 ARG A N 1
ATOM 1229 C CA . ARG A 1 150 ? -4.566 7.076 1.012 1.00 94.94 150 ARG A CA 1
ATOM 1230 C C . ARG A 1 150 ? -6.078 7.308 1.106 1.00 94.94 150 ARG A C 1
ATOM 1232 O O . ARG A 1 150 ? -6.663 7.273 2.186 1.00 94.94 150 ARG A O 1
ATOM 1239 N N . GLN A 1 151 ? -6.731 7.543 -0.035 1.00 94.81 151 GLN A N 1
ATOM 1240 C CA . GLN A 1 151 ? -8.164 7.855 -0.079 1.00 94.81 151 GLN A CA 1
ATOM 1241 C C . GLN A 1 151 ? -9.045 6.645 0.255 1.00 94.81 151 GLN A C 1
ATOM 1243 O O . GLN A 1 151 ? -10.102 6.815 0.864 1.00 94.81 151 GLN A O 1
ATOM 1248 N N . GLY A 1 152 ? -8.632 5.431 -0.120 1.00 94.38 152 GLY A N 1
ATOM 1249 C CA . GLY A 1 152 ? -9.341 4.208 0.255 1.00 94.38 152 GLY A CA 1
ATOM 1250 C C . GLY A 1 152 ? -9.274 3.972 1.763 1.00 94.38 152 GLY A C 1
ATOM 1251 O O . GLY A 1 152 ? -10.312 3.766 2.394 1.00 94.38 152 GLY A O 1
ATOM 1252 N N . THR A 1 153 ? -8.090 4.135 2.356 1.00 96.62 153 THR A N 1
ATOM 1253 C CA . THR A 1 153 ? -7.884 4.060 3.810 1.00 96.62 153 THR A CA 1
ATOM 1254 C C . THR A 1 153 ? -8.681 5.125 4.553 1.00 96.62 153 THR A C 1
ATOM 1256 O O . THR A 1 153 ? -9.371 4.815 5.522 1.00 96.62 153 THR A O 1
ATOM 1259 N N . ARG A 1 154 ? -8.682 6.372 4.066 1.00 96.94 154 ARG A N 1
ATOM 1260 C CA . ARG A 1 154 ? -9.497 7.457 4.635 1.00 96.94 154 ARG A CA 1
ATOM 1261 C C . ARG A 1 154 ? -10.985 7.104 4.651 1.00 96.94 154 ARG A C 1
ATOM 1263 O O . ARG A 1 154 ? -11.653 7.274 5.668 1.00 96.94 154 ARG A O 1
ATOM 1270 N N . LYS A 1 155 ? -11.516 6.584 3.539 1.00 96.06 155 LYS A N 1
ATOM 1271 C CA . LYS A 1 155 ? -12.924 6.162 3.451 1.00 96.06 155 LYS A CA 1
ATOM 1272 C C . LYS A 1 155 ? -13.236 5.000 4.393 1.00 96.06 155 LYS A C 1
ATOM 1274 O O . LYS 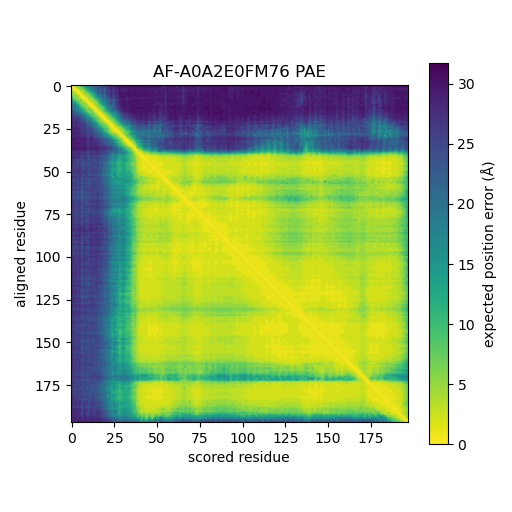A 1 155 ? -14.306 5.002 4.992 1.00 96.06 155 LYS A O 1
ATOM 1279 N N . TYR A 1 156 ? -12.313 4.052 4.541 1.00 96.31 156 TYR A N 1
ATOM 1280 C CA . TYR A 1 156 ? -12.428 2.938 5.482 1.00 96.31 156 TYR A CA 1
ATOM 1281 C C . TYR A 1 156 ? -12.474 3.417 6.945 1.00 96.31 156 TYR A C 1
ATOM 1283 O O . TYR A 1 156 ? -13.415 3.121 7.676 1.00 96.31 156 TYR A O 1
ATOM 1291 N N . LEU A 1 157 ? -11.520 4.248 7.373 1.00 96.25 157 LEU A N 1
ATOM 1292 C CA . LEU A 1 157 ? -11.521 4.806 8.732 1.00 96.25 157 LEU A CA 1
ATOM 1293 C C . LEU A 1 157 ? -12.748 5.706 8.976 1.00 96.25 157 LEU A C 1
ATOM 1295 O O . LEU A 1 157 ? -13.360 5.671 10.046 1.00 96.25 157 LEU A O 1
ATOM 1299 N N . GLY A 1 158 ? -13.168 6.459 7.954 1.00 96.69 158 GLY A N 1
ATOM 1300 C CA . GLY A 1 158 ? -14.400 7.247 7.963 1.00 96.69 158 GLY A CA 1
ATOM 1301 C C . GLY A 1 158 ? -15.664 6.406 8.117 1.00 96.69 158 GLY A C 1
ATOM 1302 O O . GLY A 1 158 ? -16.555 6.794 8.870 1.00 96.69 158 GLY A O 1
ATOM 1303 N N . SER A 1 159 ? -15.749 5.233 7.481 1.00 96.12 159 SER A N 1
ATOM 1304 C CA . SER A 1 159 ? -16.914 4.360 7.639 1.00 96.12 159 SER A CA 1
ATOM 1305 C C . SER A 1 159 ? -17.015 3.801 9.057 1.00 96.12 159 SER A C 1
ATOM 1307 O O . SER A 1 159 ? -18.117 3.729 9.589 1.00 96.12 159 SER A O 1
ATOM 1309 N N . ILE A 1 160 ? -15.890 3.498 9.715 1.00 94.81 160 ILE A N 1
ATOM 1310 C CA . ILE A 1 160 ? -15.880 3.093 11.133 1.00 94.81 160 ILE A CA 1
ATOM 1311 C C . ILE A 1 160 ? -16.396 4.231 12.022 1.00 94.81 160 ILE A C 1
ATOM 1313 O O . ILE A 1 160 ? -17.215 4.002 12.918 1.00 94.81 160 ILE A O 1
ATOM 1317 N N . ARG A 1 161 ? -15.952 5.468 11.757 1.00 95.12 161 ARG A N 1
ATOM 1318 C CA . ARG A 1 161 ? -16.384 6.660 12.504 1.00 95.12 161 ARG A CA 1
ATOM 1319 C C . ARG A 1 161 ? -17.885 6.871 12.375 1.00 95.12 161 ARG A C 1
ATOM 1321 O O . ARG A 1 161 ? -18.565 7.073 13.379 1.00 95.12 161 ARG A O 1
ATOM 1328 N N . ASP A 1 162 ? -18.383 6.765 11.150 1.00 94.88 162 ASP A N 1
ATOM 1329 C CA . ASP A 1 162 ? -19.772 7.048 10.799 1.00 94.88 162 ASP A CA 1
ATOM 1330 C C . ASP A 1 162 ? -20.706 5.840 11.014 1.00 94.88 162 ASP A C 1
ATOM 1332 O O . ASP A 1 162 ? -21.908 5.949 10.776 1.00 94.88 162 ASP A O 1
ATOM 1336 N N . GLY A 1 163 ? -20.181 4.680 11.431 1.00 92.06 163 GLY A N 1
ATOM 1337 C CA . GLY A 1 163 ? -20.956 3.442 11.587 1.00 92.06 163 GLY A CA 1
ATOM 1338 C C . GLY A 1 163 ? -21.516 2.893 10.268 1.00 92.06 163 GLY A C 1
ATOM 1339 O O . GLY A 1 163 ? -22.589 2.293 10.251 1.00 92.06 163 GLY A O 1
ATOM 1340 N N . ARG A 1 164 ? -20.822 3.133 9.151 1.00 93.19 164 ARG A N 1
ATOM 1341 C CA . ARG A 1 164 ? -21.207 2.705 7.799 1.00 93.19 164 ARG A CA 1
ATOM 1342 C C . ARG A 1 164 ? -20.458 1.448 7.376 1.00 93.19 164 ARG A C 1
ATOM 1344 O O . ARG A 1 164 ? -19.376 1.151 7.874 1.00 93.19 164 ARG A O 1
ATOM 1351 N N . VAL A 1 165 ? -21.024 0.746 6.396 1.00 87.88 165 VAL A N 1
ATOM 1352 C CA . VAL A 1 165 ? -20.362 -0.395 5.755 1.00 87.88 165 VAL A CA 1
ATOM 1353 C C . VAL A 1 165 ? -19.086 0.087 5.050 1.00 87.88 165 VAL A C 1
ATOM 1355 O O . VAL A 1 165 ? -19.163 1.038 4.263 1.00 87.88 165 VAL A O 1
ATOM 1358 N N . PRO A 1 166 ? -17.930 -0.546 5.308 1.00 87.25 166 PRO A N 1
ATOM 1359 C CA . PRO A 1 166 ? -16.691 -0.226 4.619 1.00 87.25 166 PRO A CA 1
ATOM 1360 C C . PRO A 1 166 ? -16.780 -0.384 3.097 1.00 87.25 166 PRO A C 1
ATOM 1362 O O . PRO A 1 166 ? -17.414 -1.324 2.606 1.00 87.25 166 PRO A O 1
ATOM 1365 N N . PRO A 1 167 ? -16.140 0.505 2.317 1.00 84.88 167 PRO A N 1
ATOM 1366 C CA . PRO A 1 167 ? -16.093 0.350 0.872 1.00 84.88 167 PRO A CA 1
ATOM 1367 C C . PRO A 1 167 ? -15.258 -0.877 0.501 1.00 84.88 167 PRO A C 1
ATOM 1369 O O . PRO A 1 167 ? -14.134 -1.040 0.978 1.00 84.88 167 PRO A O 1
ATOM 1372 N N . ARG A 1 168 ? -15.773 -1.705 -0.412 1.00 85.12 168 ARG A N 1
ATOM 1373 C CA . ARG A 1 168 ? -14.964 -2.756 -1.035 1.00 85.12 168 ARG A CA 1
ATOM 1374 C C . ARG A 1 168 ? -13.980 -2.141 -2.016 1.00 85.12 168 ARG A C 1
ATOM 1376 O O . ARG A 1 168 ? -14.332 -1.248 -2.788 1.00 85.12 168 ARG A O 1
ATOM 1383 N N . MET A 1 169 ? -12.758 -2.647 -1.992 1.00 81.31 169 MET A N 1
ATOM 1384 C CA . MET A 1 169 ? -11.717 -2.209 -2.905 1.00 81.31 169 MET A CA 1
ATOM 1385 C C . MET A 1 169 ? -11.949 -2.832 -4.297 1.00 81.31 169 MET A C 1
ATOM 1387 O O . MET A 1 169 ? -12.165 -4.041 -4.399 1.00 81.31 169 MET A O 1
ATOM 1391 N N . PRO A 1 170 ? -11.963 -2.037 -5.385 1.00 68.75 170 PRO A N 1
ATOM 1392 C CA . PRO A 1 170 ? -12.169 -2.568 -6.730 1.00 68.75 170 PRO A CA 1
ATOM 1393 C C . PRO A 1 170 ? -11.051 -3.533 -7.134 1.00 68.75 170 PRO A C 1
ATOM 1395 O O . PRO A 1 170 ? -9.878 -3.249 -6.914 1.00 68.75 170 PRO A O 1
ATOM 1398 N N . GLY A 1 171 ? -11.406 -4.653 -7.768 1.00 66.38 171 GLY A N 1
ATOM 1399 C CA . GLY A 1 171 ? -10.425 -5.590 -8.329 1.00 66.38 171 GLY A CA 1
ATOM 1400 C C . GLY A 1 171 ? -9.675 -6.449 -7.305 1.00 66.38 171 GLY A C 1
ATOM 1401 O O . GLY A 1 171 ? -8.751 -7.160 -7.691 1.00 66.38 171 GLY A O 1
ATOM 1402 N N . THR A 1 172 ? -10.077 -6.419 -6.032 1.00 71.06 172 THR A N 1
ATOM 1403 C CA . THR A 1 172 ? -9.564 -7.314 -4.989 1.00 71.06 172 THR A CA 1
ATOM 1404 C C . THR A 1 172 ? -10.688 -8.144 -4.381 1.00 71.06 172 THR A C 1
ATOM 1406 O O . THR A 1 172 ? -11.829 -7.699 -4.258 1.00 71.06 172 THR A O 1
ATOM 1409 N N . ASN A 1 173 ? -10.341 -9.377 -4.015 1.00 77.94 173 ASN A N 1
ATOM 1410 C CA . ASN A 1 173 ? -11.233 -10.316 -3.343 1.00 77.94 173 ASN A CA 1
ATOM 1411 C C . ASN A 1 173 ? -11.140 -10.225 -1.812 1.00 77.94 173 ASN A C 1
ATOM 1413 O O . ASN A 1 173 ? -11.829 -10.985 -1.141 1.00 77.94 173 ASN A O 1
ATOM 1417 N N . LEU A 1 174 ? -10.288 -9.344 -1.275 1.00 87.25 174 LEU A N 1
ATOM 1418 C CA . LEU A 1 174 ? -10.084 -9.178 0.164 1.00 87.25 174 LEU A CA 1
ATOM 1419 C C . LEU A 1 174 ? -10.801 -7.936 0.688 1.00 87.25 174 LEU A C 1
ATOM 1421 O O . LEU A 1 174 ? -10.813 -6.887 0.035 1.00 87.25 174 LEU A O 1
ATOM 1425 N N . THR A 1 175 ? -11.347 -8.032 1.898 1.00 91.38 175 THR A N 1
ATOM 1426 C CA . THR A 1 175 ? -11.661 -6.846 2.703 1.00 91.38 175 THR A CA 1
ATOM 1427 C C . THR A 1 175 ? -10.396 -6.277 3.348 1.00 91.38 175 THR A C 1
ATOM 1429 O O . THR A 1 175 ? -9.346 -6.921 3.399 1.00 91.38 175 THR A O 1
ATOM 1432 N N . GLN A 1 176 ? -10.491 -5.053 3.861 1.00 92.31 176 GLN A N 1
ATOM 1433 C CA . GLN A 1 176 ? -9.425 -4.395 4.612 1.00 92.31 176 GLN A CA 1
ATOM 1434 C C . GLN A 1 176 ? -9.034 -5.199 5.861 1.00 92.31 176 GLN A C 1
ATOM 1436 O O . GLN A 1 176 ? -7.852 -5.337 6.164 1.00 92.31 176 GLN A O 1
ATOM 1441 N N . GLU A 1 177 ? -10.011 -5.777 6.559 1.00 92.19 177 GLU A N 1
ATOM 1442 C CA . GLU A 1 177 ? -9.789 -6.619 7.734 1.00 92.19 177 GLU A CA 1
ATOM 1443 C C . GLU A 1 177 ? -9.101 -7.938 7.368 1.00 92.19 177 GLU A C 1
ATOM 1445 O O . GLU A 1 177 ? -8.173 -8.363 8.056 1.00 92.19 177 GLU A O 1
ATOM 1450 N N . GLU A 1 178 ? -9.511 -8.580 6.270 1.00 92.81 178 GLU A N 1
ATOM 1451 C CA . GLU A 1 178 ? -8.860 -9.798 5.777 1.00 92.81 178 GLU A CA 1
ATOM 1452 C C . GLU A 1 178 ? -7.419 -9.527 5.339 1.00 92.81 178 GLU A C 1
ATOM 1454 O O . GLU A 1 178 ? -6.521 -10.322 5.633 1.00 92.81 178 GLU A O 1
ATOM 1459 N N . TYR A 1 179 ? -7.191 -8.395 4.669 1.00 94.38 179 TYR A N 1
ATOM 1460 C CA . TYR A 1 179 ? -5.858 -7.951 4.287 1.00 94.38 179 TYR A CA 1
ATOM 1461 C C . TYR A 1 179 ? -4.973 -7.740 5.522 1.00 94.38 179 TYR A C 1
ATOM 1463 O O . TYR A 1 179 ? -3.904 -8.345 5.607 1.00 94.38 179 TYR A O 1
ATOM 1471 N N . LEU A 1 180 ? -5.439 -6.973 6.516 1.00 94.62 180 LEU A N 1
ATOM 1472 C CA . LEU A 1 180 ? -4.707 -6.737 7.766 1.00 94.62 180 LEU A CA 1
ATOM 1473 C C . LEU A 1 180 ? -4.438 -8.025 8.543 1.00 94.62 180 LEU A C 1
ATOM 1475 O O . LEU A 1 180 ? -3.338 -8.227 9.054 1.00 94.62 180 LEU A O 1
ATOM 1479 N N . SER A 1 181 ? -5.411 -8.937 8.594 1.00 93.00 181 SER A N 1
ATOM 1480 C CA . SER A 1 181 ? -5.227 -10.237 9.236 1.00 93.00 181 SER A CA 1
ATOM 1481 C C . SER A 1 181 ? -4.081 -11.022 8.597 1.00 93.00 181 SER A C 1
ATOM 1483 O O . SER A 1 181 ? -3.288 -11.630 9.313 1.00 93.00 181 SER A O 1
ATOM 1485 N N . ARG A 1 182 ? -3.985 -11.033 7.264 1.00 93.25 182 ARG A N 1
ATOM 1486 C CA . ARG A 1 182 ? -2.894 -11.713 6.549 1.00 93.25 182 ARG A CA 1
ATOM 1487 C C . ARG A 1 182 ? -1.576 -10.968 6.701 1.00 93.25 182 ARG A C 1
ATOM 1489 O O . ARG A 1 182 ? -0.554 -11.607 6.916 1.00 93.25 182 ARG A O 1
ATOM 1496 N N . PHE A 1 183 ? -1.603 -9.642 6.638 1.00 94.19 183 PHE A N 1
ATOM 1497 C CA . PHE A 1 183 ? -0.433 -8.798 6.849 1.00 94.19 183 PHE A CA 1
ATOM 1498 C C . PHE A 1 183 ? 0.216 -9.063 8.215 1.00 94.19 183 PHE A C 1
ATOM 1500 O O . PHE A 1 183 ? 1.413 -9.342 8.290 1.00 94.19 183 PHE A O 1
ATOM 1507 N N . ASN A 1 184 ? -0.587 -9.108 9.280 1.00 91.00 184 ASN A N 1
ATOM 1508 C CA . ASN A 1 184 ? -0.108 -9.359 10.639 1.00 91.00 184 ASN A CA 1
ATOM 1509 C C . ASN A 1 184 ? 0.463 -10.775 10.831 1.00 91.00 184 ASN A C 1
ATOM 1511 O O . ASN A 1 184 ? 1.429 -10.944 11.571 1.00 91.00 184 ASN A O 1
ATOM 1515 N N . ILE A 1 185 ? -0.050 -11.780 10.108 1.00 89.88 185 ILE A N 1
ATOM 1516 C CA . ILE A 1 185 ? 0.578 -13.114 10.051 1.00 89.88 185 ILE A CA 1
ATOM 1517 C C . ILE A 1 185 ? 1.980 -13.025 9.432 1.00 89.88 185 ILE A C 1
ATOM 1519 O O . ILE A 1 185 ? 2.915 -13.645 9.935 1.00 89.88 185 ILE A O 1
ATOM 1523 N N . GLY A 1 186 ? 2.137 -12.247 8.357 1.00 89.19 186 GLY A N 1
ATOM 1524 C CA . GLY A 1 186 ? 3.428 -12.041 7.698 1.00 89.19 186 GLY A CA 1
ATOM 1525 C C . GLY A 1 186 ? 4.449 -11.338 8.593 1.00 89.19 186 GLY A C 1
ATOM 1526 O O . GLY A 1 186 ? 5.610 -11.746 8.627 1.00 89.19 186 GLY A O 1
ATOM 1527 N N . LEU A 1 187 ? 4.012 -10.325 9.353 1.00 88.25 187 LEU A N 1
ATOM 1528 C CA . LEU A 1 187 ? 4.859 -9.644 10.338 1.00 88.25 187 LEU A CA 1
ATOM 1529 C C . LEU A 1 187 ? 5.342 -10.597 11.437 1.00 88.25 187 LEU A C 1
ATOM 1531 O O . LEU A 1 187 ? 6.534 -10.606 11.739 1.00 88.25 187 LEU A O 1
ATOM 1535 N N . GLN A 1 188 ? 4.433 -11.397 12.005 1.00 85.81 188 GLN A N 1
ATOM 1536 C CA . GLN A 1 188 ? 4.757 -12.326 13.090 1.00 85.81 188 GLN A CA 1
ATOM 1537 C C . GLN A 1 188 ? 5.735 -13.411 12.630 1.00 85.81 188 GLN A C 1
ATOM 1539 O O . GLN A 1 188 ? 6.715 -13.688 13.311 1.00 85.81 188 GLN A O 1
ATOM 1544 N N . ALA A 1 189 ? 5.518 -13.979 11.440 1.00 83.94 189 ALA A N 1
ATOM 1545 C CA . ALA A 1 189 ? 6.404 -15.007 10.901 1.00 83.94 189 ALA A CA 1
ATOM 1546 C C . ALA A 1 189 ? 7.852 -14.508 10.735 1.00 83.94 189 ALA A C 1
ATOM 1548 O O . ALA A 1 189 ? 8.796 -15.280 10.910 1.00 83.94 189 ALA A O 1
ATOM 1549 N N . PHE A 1 190 ? 8.038 -13.224 10.403 1.00 84.00 190 PHE A N 1
ATOM 1550 C CA . PHE A 1 190 ? 9.367 -12.617 10.341 1.00 84.00 190 PHE A CA 1
ATOM 1551 C C . PHE A 1 190 ? 9.989 -12.453 11.733 1.00 84.00 190 PHE A C 1
ATOM 1553 O O . PHE A 1 190 ? 11.144 -12.829 11.912 1.00 84.00 190 PHE A O 1
ATOM 1560 N N . GLU A 1 191 ? 9.227 -11.944 12.708 1.00 81.69 191 GLU A N 1
ATOM 1561 C CA . GLU A 1 191 ? 9.684 -11.786 14.099 1.00 81.69 191 GLU A CA 1
ATOM 1562 C C . GLU A 1 19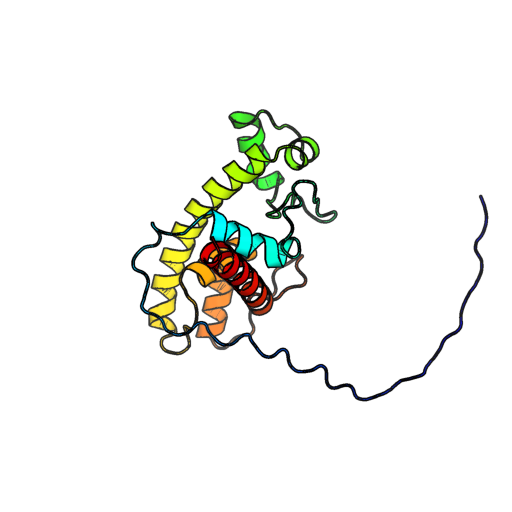1 ? 10.153 -13.129 14.675 1.00 81.69 191 GLU A C 1
ATOM 1564 O O . GLU A 1 191 ? 11.282 -13.227 15.157 1.00 81.69 191 GLU A O 1
ATOM 1569 N N . ASP A 1 192 ? 9.341 -14.177 14.516 1.00 79.81 192 ASP A N 1
ATOM 1570 C CA . ASP A 1 192 ? 9.643 -15.529 14.998 1.00 79.81 192 ASP A CA 1
ATOM 1571 C C . ASP A 1 192 ? 10.902 -16.113 14.336 1.00 79.81 192 ASP A C 1
ATOM 1573 O O . ASP A 1 192 ? 11.689 -16.797 14.987 1.00 79.81 192 ASP A O 1
ATOM 1577 N N . SER A 1 193 ? 11.118 -15.822 13.047 1.00 79.00 193 SER A N 1
ATOM 1578 C CA . SER A 1 193 ? 12.310 -16.279 12.318 1.00 79.00 193 SER A CA 1
ATOM 1579 C C . SER A 1 193 ? 13.575 -15.533 12.750 1.00 79.00 193 SER A C 1
ATOM 1581 O O . SER A 1 193 ? 14.646 -16.126 12.782 1.00 79.00 193 SER A O 1
ATOM 1583 N N . SER A 1 194 ? 13.456 -14.246 13.091 1.00 73.62 194 SER A N 1
ATOM 1584 C CA . SER A 1 194 ? 14.585 -13.406 13.519 1.00 73.62 194 SER A CA 1
ATOM 1585 C C . SER A 1 194 ? 14.994 -13.601 14.983 1.00 73.62 194 SER A C 1
ATOM 1587 O O . SER A 1 194 ? 16.110 -13.263 15.350 1.00 73.62 194 SER A O 1
ATOM 1589 N N . ALA A 1 195 ? 14.105 -14.139 15.824 1.00 66.00 195 ALA A N 1
ATOM 1590 C CA . ALA A 1 195 ? 14.383 -14.416 17.236 1.00 66.00 195 ALA A CA 1
ATOM 1591 C C . ALA A 1 195 ? 15.076 -15.775 17.473 1.00 66.00 195 ALA A C 1
ATOM 1593 O O . ALA A 1 195 ? 15.438 -16.087 18.607 1.00 66.00 195 ALA A O 1
ATOM 1594 N N . GLY A 1 196 ? 15.201 -16.599 16.427 1.00 56.16 196 GLY A N 1
ATOM 1595 C CA . GLY A 1 196 ? 15.844 -17.916 16.467 1.00 56.16 196 GLY A CA 1
ATOM 1596 C C . GLY A 1 196 ? 17.295 -17.946 15.970 1.00 56.16 196 GLY A C 1
ATOM 1597 O O . GLY A 1 196 ? 17.869 -19.034 15.924 1.00 56.16 196 GLY A O 1
ATOM 1598 N N . GLU A 1 197 ? 17.858 -16.796 15.587 1.00 45.81 197 GLU A N 1
ATOM 1599 C CA . GLU A 1 197 ? 19.277 -16.598 15.231 1.00 45.81 197 GLU A CA 1
ATOM 1600 C C . GLU A 1 197 ? 20.061 -16.002 16.409 1.00 45.81 197 GLU A C 1
ATOM 1602 O O . GLU A 1 197 ? 21.221 -16.431 16.608 1.00 45.81 197 GLU A O 1
#

Radius of gyration: 20.13 Å; Cα contacts (8 Å, |Δi|>4): 191; chains: 1; bounding box: 46×49×58 Å

Nearest PDB structures (foldseek):
  3eon-assembly1_A  TM=2.926E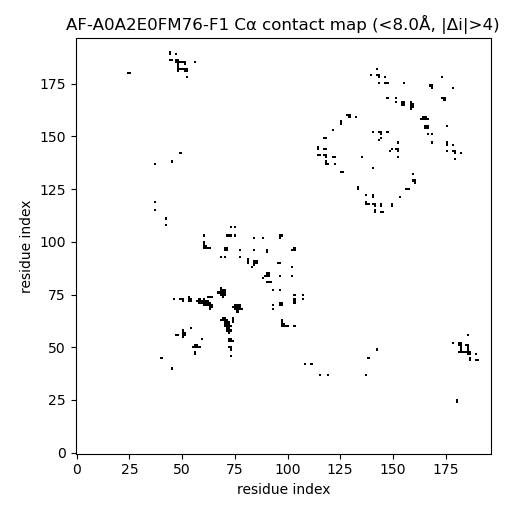-01  e=6.724E+00  Burkholderia pseudomallei 1710b
  3gqt-assembly1_A  TM=2.538E-01  e=5.287E+00  Burkholderia pseudomallei 1710b
  5vj4-assembly1_B  TM=2.546E-01  e=9.879E+00  Borrelia turicatae 91E135

Mean predicted aligned error: 10.49 Å

pLDDT: mean 80.56, std 22.14, range [28.44, 97.31]

Foldseek 3Di:
DDDDDDDDDDDDDDPDPPPPPPPPQDPQDPPPDQPPDLVPDPLVLLLLLQLCVVPVSDFQLLDQDPVFCQGTSNRDRCVVCQVVCCPPVVDNDSRSRSVDPPVVSVVSVVLSVVLSVLLVVLCVVLCVLCPVPPSDHSSLLSLCCSVQNSVLSNQQSVCSSVVHDRDDHPPDPDDSSRSSSRSVVSSVVVVVVVVVD

Sequence (197 aa):
MIPISLYPFIAKALTKNVKEPALKQPPPRKKDEPKPWLHDINYQQFKRGIVQPENSGRFNYGAKNPLSSATGAYQILYKQHEDQLRSEYGINTRDEFALSKDAQEAIMDIRIKNYEDDAYELYNEYKPQLKDKFVFTQEDVMALVHFAGRQGTRKYLGSIRDGRVPPRMPGTNLTQEEYLSRFNIGLQAFEDSSAGE

Secondary structure (DSSP, 8-state):
-------------------------PPP---------GGG--HHHHHHHHHHHHHTT---TT-B-SSSSEETTTTEEHHHHHHHHHHHH---SHHHHHH-HHHHHHHHHHHHHHHHHHHHHHHHHHHHHHGGG----HHHHHHHHHHHHHHHHHHHHHHHHHTPPPPPPTT-S--HHHHHHHHHHHHHHHHHHHTT-